Protein AF-K1ZS70-F1 (afdb_monomer_lite)

Foldseek 3Di:
DPDPQDAAQDLLRLQVVADDPVLLQLLLVLQDVDGDDDSNVSSVSLVVSCVVCVLVLLVPFDPLLLLQLLCCLAPVVFFGDQVVSCVQPVDDSFDDDPPNDDPSNSSNHSSCSAARSRGGHNVSSVVCNVRRDHHDDGPDDDDPDDDPPPDDDDPVVVQQLQLLLVVLVCLQVQVFFADPVQLWGDPVQLVVSQVRRDVGAPDPPPQLHGQCSRCVSLLCVQLVQWDDDPRTTHGDPNSVCCNPPNVPVSVVSSVVRVLPGQSDDSCVSNPVDPPCPPPPPPHDDGSNVPDDD

Secondary structure (DSSP, 8-state):
--------SSHHHHHHHH--HHHHHHHHHHH-SS--SSHHHHHHHHHHHHHH-HHHHHTTS-HHHHHHHHHHHHTSTTB--HHHHHHHHSS-SSPPPSSS--HHHHTTSGGGGT-BTTB--HHHHHHHTTTSPPPPPPSS---SSPSPTT-----HHHHHHHHHHHHHHHHHTT--BB-TTT-PBPHHHHHHHHHH-TT--S---TTT--SHHHHHHHHHHHTTSEEEETTEEEE-HHHHHHHHH-HHHHHHHHHHHHTT-SS--GGGG-TTS--TT-SSS-----HHHHS--

pLDDT: mean 85.69, std 13.11, range [29.89, 98.25]

Sequence (293 aa):
MANNMRTYSSLAEALDDLYRTDELKHLTALVCSAVPGKKTERIETIVAAFAKNPQAIFAQLSPTAQHAVAETVHTWDGAFDNRMFHAKYSASPWAKAKDGKSRLESYRDLLSLFIFAGRIPDDLLMSLRNIVPVPTADTINYAEAGPDDECTVRETSRAALANAAMVLALATDKKIRVSAKTGRGTAATVKMIGEMLCEGDWYDAAEIGPMQSFAWPLLLQGGGLVKTDGSSLELNQAGLKALKKDLAGGIKAIWNKWEKNTLIDEFSRVTAIKGQQSSGGRTMTSPAKRRPM

Structure (mmCIF, N/CA/C/O backbone):
data_AF-K1ZS70-F1
#
_entry.id   AF-K1ZS70-F1
#
loop_
_atom_site.group_PDB
_atom_site.id
_atom_site.type_symbol
_atom_site.label_atom_id
_atom_site.label_alt_id
_atom_site.label_comp_id
_atom_site.label_asym_id
_atom_site.label_entity_id
_atom_site.label_seq_id
_atom_site.pdbx_PDB_ins_code
_atom_site.Cartn_x
_atom_site.Cartn_y
_atom_site.Cartn_z
_atom_site.occupancy
_atom_site.B_iso_or_equiv
_atom_site.auth_seq_id
_atom_site.auth_comp_id
_atom_site.auth_asym_id
_atom_site.auth_atom_id
_atom_site.pdbx_PDB_model_num
ATOM 1 N N . MET A 1 1 ? -7.355 -3.272 -12.097 1.00 29.98 1 MET A N 1
ATOM 2 C CA . MET A 1 1 ? -7.493 -2.717 -13.460 1.00 29.98 1 MET A CA 1
ATOM 3 C C . MET A 1 1 ? -6.269 -3.146 -14.240 1.00 29.98 1 MET A C 1
ATOM 5 O O . MET A 1 1 ? -5.180 -2.703 -13.896 1.00 29.98 1 MET A O 1
ATOM 9 N N . ALA A 1 2 ? -6.426 -4.072 -15.187 1.00 29.89 2 ALA A N 1
ATOM 10 C CA . ALA A 1 2 ? -5.356 -4.434 -16.107 1.00 29.89 2 ALA A CA 1
ATOM 11 C C . ALA A 1 2 ? -5.037 -3.186 -16.936 1.00 29.89 2 ALA A C 1
ATOM 13 O O . ALA A 1 2 ? -5.890 -2.690 -17.670 1.00 29.89 2 ALA A O 1
ATOM 14 N N . ASN A 1 3 ? -3.860 -2.605 -16.715 1.00 38.66 3 ASN A N 1
ATOM 15 C CA . ASN A 1 3 ? -3.376 -1.533 -17.565 1.00 38.66 3 ASN A CA 1
ATOM 16 C C . ASN A 1 3 ? -3.226 -2.157 -18.956 1.00 38.66 3 ASN A C 1
ATOM 18 O O . ASN A 1 3 ? -2.597 -3.206 -19.072 1.00 38.66 3 ASN A O 1
ATOM 22 N N . ASN A 1 4 ? -3.868 -1.585 -19.971 1.00 44.88 4 ASN A N 1
ATOM 23 C CA . ASN A 1 4 ? -3.829 -2.095 -21.338 1.00 44.88 4 ASN A CA 1
ATOM 24 C C . ASN A 1 4 ? -2.416 -1.825 -21.891 1.00 44.88 4 ASN A C 1
ATOM 26 O O . ASN A 1 4 ? -2.176 -0.814 -22.550 1.00 44.88 4 ASN A O 1
ATOM 30 N N . MET A 1 5 ? -1.442 -2.634 -21.466 1.00 61.94 5 MET A N 1
ATOM 31 C CA . MET A 1 5 ? -0.036 -2.483 -21.824 1.00 61.94 5 MET A CA 1
ATOM 32 C C . MET A 1 5 ? 0.095 -2.844 -23.295 1.00 61.94 5 MET A C 1
ATOM 34 O O . MET A 1 5 ? -0.203 -3.971 -23.687 1.00 61.94 5 MET A O 1
ATOM 38 N N . ARG A 1 6 ? 0.508 -1.871 -24.111 1.00 72.19 6 ARG A N 1
ATOM 39 C CA . ARG A 1 6 ? 0.800 -2.113 -25.524 1.00 72.19 6 ARG A CA 1
ATOM 40 C C . ARG A 1 6 ? 1.885 -3.179 -25.630 1.00 72.19 6 ARG A C 1
ATOM 42 O O . ARG A 1 6 ? 2.885 -3.130 -24.916 1.00 72.19 6 ARG A O 1
ATOM 49 N N . THR A 1 7 ? 1.653 -4.139 -26.508 1.00 82.56 7 THR A N 1
ATOM 50 C CA . THR A 1 7 ? 2.588 -5.207 -26.843 1.00 82.56 7 THR A CA 1
ATOM 51 C C . THR A 1 7 ? 3.195 -4.898 -28.198 1.00 82.56 7 THR A C 1
ATOM 53 O O . THR A 1 7 ? 2.455 -4.555 -29.118 1.00 82.56 7 THR A O 1
ATOM 56 N N . TYR A 1 8 ? 4.511 -5.028 -28.319 1.00 88.94 8 TYR A N 1
ATOM 57 C CA . TYR A 1 8 ? 5.225 -4.817 -29.575 1.00 88.94 8 TYR A CA 1
ATOM 58 C C . TYR A 1 8 ? 5.879 -6.126 -29.981 1.00 88.94 8 TYR A C 1
ATOM 60 O O . TYR A 1 8 ? 6.551 -6.756 -29.163 1.00 88.94 8 TYR A O 1
ATOM 68 N N . SER A 1 9 ? 5.692 -6.520 -31.238 1.00 89.44 9 SER A N 1
ATOM 69 C CA . SER A 1 9 ? 6.278 -7.764 -31.749 1.00 89.44 9 SER A CA 1
ATOM 70 C C . SER A 1 9 ? 7.762 -7.582 -32.068 1.00 89.44 9 SER A C 1
ATOM 72 O O . SER A 1 9 ? 8.512 -8.556 -32.100 1.00 89.44 9 SER A O 1
ATOM 74 N N . SER A 1 10 ? 8.192 -6.335 -32.307 1.00 93.12 10 SER A N 1
ATOM 75 C CA . SER A 1 10 ? 9.590 -6.010 -32.588 1.00 93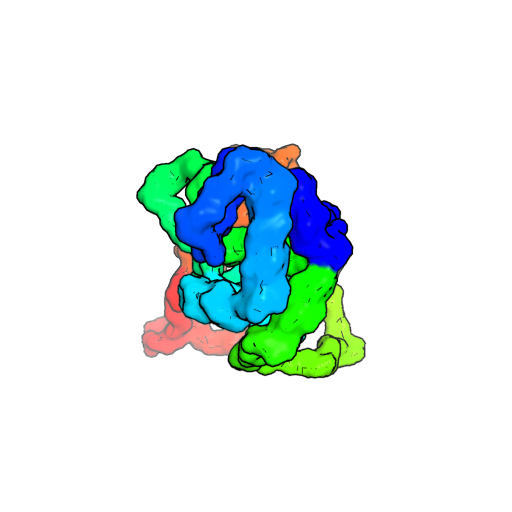.12 10 SER A CA 1
ATOM 76 C C . SER A 1 10 ? 10.101 -4.749 -31.892 1.00 93.12 10 SER A C 1
ATOM 78 O O . SER A 1 10 ? 9.350 -3.802 -31.636 1.00 93.12 10 SER A O 1
ATOM 80 N N . LEU A 1 11 ? 11.414 -4.699 -31.659 1.00 92.94 11 LEU A N 1
ATOM 81 C CA . LEU A 1 11 ? 12.124 -3.515 -31.172 1.00 92.94 11 LEU A CA 1
ATOM 82 C C . LEU A 1 11 ? 11.948 -2.315 -32.117 1.00 92.94 11 LEU A C 1
ATOM 84 O O . LEU A 1 11 ? 11.765 -1.188 -31.662 1.00 92.94 11 LEU A O 1
ATOM 88 N N . ALA A 1 12 ? 11.978 -2.549 -33.432 1.00 94.31 12 ALA A N 1
ATOM 89 C CA . ALA A 1 12 ? 11.804 -1.495 -34.431 1.00 94.31 12 ALA A CA 1
ATOM 90 C C . ALA A 1 12 ? 10.415 -0.841 -34.342 1.00 94.31 12 ALA A C 1
ATOM 92 O O . ALA A 1 12 ? 10.311 0.385 -34.348 1.00 94.31 12 ALA A O 1
ATOM 93 N N . GLU A 1 13 ? 9.366 -1.658 -34.207 1.00 93.19 13 GLU A N 1
ATOM 94 C CA . GLU A 1 13 ? 7.982 -1.204 -34.028 1.00 93.19 13 GLU A CA 1
ATOM 95 C C . GLU A 1 13 ? 7.830 -0.378 -32.743 1.00 93.19 13 GLU A C 1
ATOM 97 O O . GLU A 1 13 ? 7.285 0.725 -32.775 1.00 93.19 13 GLU A O 1
ATOM 102 N N . ALA A 1 14 ? 8.383 -0.868 -31.628 1.00 92.00 14 ALA A N 1
ATOM 103 C CA . ALA A 1 14 ? 8.338 -0.165 -30.348 1.00 92.00 14 ALA A CA 1
ATOM 104 C C . ALA A 1 14 ? 9.047 1.199 -30.406 1.00 92.00 14 ALA A C 1
ATOM 106 O O . ALA A 1 14 ? 8.546 2.189 -29.867 1.00 92.00 14 ALA A O 1
ATOM 107 N N . LEU A 1 15 ? 10.206 1.265 -31.072 1.00 92.25 15 LEU A N 1
ATOM 108 C CA . LEU A 1 15 ? 10.964 2.504 -31.251 1.00 92.25 15 LEU A CA 1
ATOM 109 C C . LEU A 1 15 ? 10.223 3.522 -32.128 1.00 92.25 15 LEU A C 1
ATOM 111 O O . LEU A 1 15 ? 10.306 4.723 -31.859 1.00 92.25 15 LEU A O 1
ATOM 115 N N . ASP A 1 16 ? 9.517 3.064 -33.165 1.00 92.56 16 ASP A N 1
ATOM 116 C CA . ASP A 1 16 ? 8.781 3.948 -34.067 1.00 92.56 16 ASP A CA 1
ATOM 117 C C . ASP A 1 16 ? 7.500 4.511 -33.431 1.00 92.56 16 ASP A C 1
ATOM 119 O O . ASP A 1 16 ? 7.259 5.717 -33.551 1.00 92.56 16 ASP A O 1
ATOM 123 N N . ASP A 1 17 ? 6.725 3.682 -32.718 1.00 89.56 17 ASP A N 1
ATOM 124 C CA . ASP A 1 17 ? 5.456 4.086 -32.083 1.00 89.56 17 ASP A CA 1
ATOM 125 C C . ASP A 1 17 ? 5.668 4.990 -30.856 1.00 89.56 17 ASP A C 1
ATOM 127 O O . ASP A 1 17 ? 4.963 5.987 -30.681 1.00 89.56 17 ASP A O 1
ATOM 131 N N . LEU A 1 18 ? 6.646 4.674 -29.995 1.00 86.44 18 LEU A N 1
ATOM 132 C CA . LEU A 1 18 ? 6.771 5.335 -28.689 1.00 86.44 18 LEU A CA 1
ATOM 133 C C . LEU A 1 18 ? 7.623 6.601 -28.688 1.00 86.44 18 LEU A C 1
ATOM 135 O O . LEU A 1 18 ? 7.357 7.491 -27.877 1.00 86.44 18 LEU A O 1
ATOM 139 N N . TYR A 1 19 ? 8.641 6.691 -29.546 1.00 87.56 19 TYR A N 1
ATOM 140 C CA . TYR A 1 19 ? 9.638 7.753 -29.444 1.00 87.56 19 TYR A CA 1
ATOM 141 C C . TYR A 1 19 ? 9.570 8.765 -30.579 1.00 87.56 19 TYR A C 1
ATOM 143 O O . TYR A 1 19 ? 9.470 8.456 -31.772 1.00 87.56 19 TYR A O 1
ATOM 151 N N . ARG A 1 20 ? 9.719 10.030 -30.192 1.00 87.75 20 ARG A N 1
ATOM 152 C CA . ARG A 1 20 ? 9.891 11.147 -31.116 1.00 87.75 20 ARG A CA 1
ATOM 153 C C . ARG A 1 20 ? 11.326 11.214 -31.630 1.00 87.75 20 ARG A C 1
ATOM 155 O O . ARG A 1 20 ? 12.266 10.662 -31.061 1.00 87.75 20 ARG A O 1
ATOM 162 N N . THR A 1 21 ? 11.510 11.935 -32.732 1.00 85.56 21 THR A N 1
ATOM 163 C CA . THR A 1 21 ? 12.805 12.082 -33.412 1.00 85.56 21 THR A CA 1
ATOM 164 C C . THR A 1 21 ? 13.909 12.612 -32.491 1.00 85.56 21 THR A C 1
ATOM 166 O O . THR A 1 21 ? 15.053 12.163 -32.578 1.00 85.56 21 THR A O 1
ATOM 169 N N . ASP A 1 22 ? 13.596 13.570 -31.622 1.00 84.56 22 ASP A N 1
ATOM 170 C CA . ASP A 1 22 ? 14.521 14.154 -30.651 1.00 84.56 22 ASP A CA 1
ATOM 171 C C . ASP A 1 22 ? 14.872 13.185 -29.516 1.00 84.56 22 ASP A C 1
ATOM 173 O O . ASP A 1 22 ? 16.036 13.111 -29.126 1.00 84.56 22 ASP A O 1
ATOM 177 N N . GLU A 1 23 ? 13.919 12.388 -29.039 1.00 85.88 23 GLU A N 1
ATOM 178 C CA . GLU A 1 23 ? 14.148 11.338 -28.037 1.00 85.88 23 GLU A CA 1
ATOM 179 C C . GLU A 1 23 ? 15.046 10.229 -28.607 1.00 85.88 23 GLU A C 1
ATOM 181 O O . GLU A 1 23 ? 16.085 9.910 -28.025 1.00 85.88 23 GLU A O 1
ATOM 186 N N . LEU A 1 24 ? 14.744 9.749 -29.821 1.00 87.88 24 LEU A N 1
ATOM 187 C CA . LEU A 1 24 ? 15.571 8.768 -30.535 1.00 87.88 24 LEU A CA 1
ATOM 188 C C . LEU A 1 24 ? 16.998 9.261 -30.769 1.00 87.88 24 LEU A C 1
ATOM 190 O O . LEU A 1 24 ? 17.930 8.462 -30.734 1.00 87.88 24 LEU A O 1
ATOM 194 N N . LYS A 1 25 ? 17.205 10.568 -30.985 1.00 89.12 25 LYS A N 1
ATOM 195 C CA . LYS A 1 25 ? 18.555 11.139 -31.123 1.00 89.12 25 LYS A CA 1
ATOM 196 C C . LYS A 1 25 ? 19.396 10.885 -29.870 1.00 89.12 25 LYS A C 1
ATOM 198 O O . LYS A 1 25 ? 20.561 10.522 -29.992 1.00 89.12 25 LYS A O 1
ATOM 203 N N . HIS A 1 26 ? 18.811 11.076 -28.687 1.00 87.50 26 HIS A N 1
ATOM 204 C CA . HIS A 1 26 ? 19.506 10.861 -27.419 1.00 87.50 26 HIS A CA 1
ATOM 205 C C . HIS A 1 26 ? 19.753 9.375 -27.175 1.00 87.50 26 HIS A C 1
ATOM 207 O O . HIS A 1 26 ? 20.873 9.002 -26.850 1.00 87.50 26 HIS A O 1
ATOM 213 N N . LEU A 1 27 ? 18.745 8.531 -27.401 1.00 87.88 27 LEU A N 1
ATOM 214 C CA . LEU A 1 27 ? 18.865 7.084 -27.227 1.00 87.88 27 LEU A CA 1
ATOM 215 C C . LEU A 1 27 ? 19.899 6.461 -28.174 1.00 87.88 27 LEU A C 1
ATOM 217 O O . LEU A 1 27 ? 20.700 5.632 -27.755 1.00 87.88 27 LEU A O 1
ATOM 221 N N . THR A 1 28 ? 19.953 6.919 -29.427 1.00 90.31 28 THR A N 1
ATOM 222 C CA . THR A 1 28 ? 20.970 6.464 -30.391 1.00 90.31 28 THR A CA 1
ATOM 223 C C . THR A 1 28 ? 22.379 6.823 -29.921 1.00 90.31 28 THR A C 1
ATOM 225 O O . THR A 1 28 ? 23.295 6.022 -30.080 1.00 90.31 28 THR A O 1
ATOM 228 N N . ALA A 1 29 ? 22.557 7.994 -29.298 1.00 90.06 29 ALA A N 1
ATOM 229 C CA . ALA A 1 29 ? 23.850 8.433 -28.772 1.00 90.06 29 ALA A CA 1
ATOM 230 C C . ALA A 1 29 ? 24.369 7.560 -27.613 1.00 90.06 29 ALA A C 1
ATOM 232 O O . ALA A 1 29 ? 25.563 7.585 -27.326 1.00 90.06 29 ALA A O 1
ATOM 233 N N . LEU A 1 30 ? 23.492 6.796 -26.947 1.00 87.94 30 LEU A N 1
ATOM 234 C CA . LEU A 1 30 ? 23.879 5.868 -25.877 1.00 87.94 30 LEU A CA 1
ATOM 235 C C . LEU A 1 30 ? 24.479 4.565 -26.415 1.00 87.94 30 LEU A C 1
ATOM 237 O O . LEU A 1 30 ? 25.219 3.898 -25.703 1.00 87.94 30 LEU A O 1
ATOM 241 N N . VAL A 1 31 ? 24.160 4.196 -27.658 1.00 87.31 31 VAL A N 1
ATOM 242 C CA . VAL A 1 31 ? 24.607 2.935 -28.276 1.00 87.31 31 VAL A CA 1
ATOM 243 C C . VAL A 1 31 ? 25.577 3.146 -29.441 1.00 87.31 31 VAL A C 1
ATOM 245 O O . VAL A 1 31 ? 26.265 2.210 -29.841 1.00 87.31 31 VAL A O 1
ATOM 248 N N . CYS A 1 32 ? 25.660 4.364 -29.984 1.00 84.25 32 CYS A N 1
ATOM 249 C CA . CYS A 1 32 ? 26.514 4.706 -31.116 1.00 84.25 32 CYS A CA 1
ATOM 250 C C . CYS A 1 32 ? 27.082 6.130 -30.995 1.00 84.25 32 CYS A C 1
ATOM 252 O O . CYS A 1 32 ? 26.375 7.068 -30.633 1.00 84.25 32 CYS A O 1
ATOM 254 N N . SER A 1 33 ? 28.353 6.311 -31.368 1.00 79.19 33 S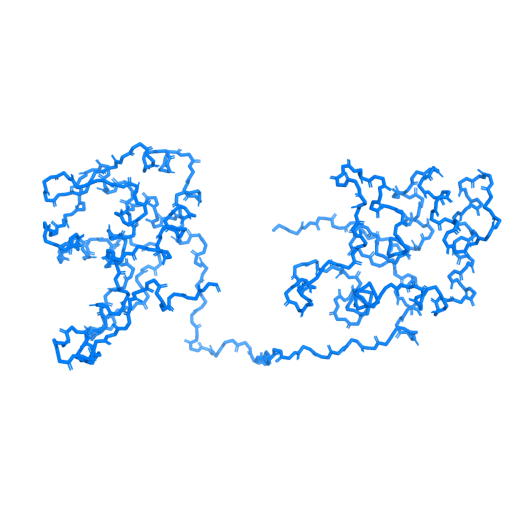ER A N 1
ATOM 255 C CA . SER A 1 33 ? 29.033 7.615 -31.361 1.00 79.19 33 SER A CA 1
ATOM 256 C C . SER A 1 33 ? 28.643 8.521 -32.537 1.00 79.19 33 SER A C 1
ATOM 258 O O . SER A 1 33 ? 28.691 9.744 -32.410 1.00 79.19 33 SER A O 1
ATOM 260 N N . ALA A 1 34 ? 28.235 7.945 -33.672 1.00 85.75 34 ALA A N 1
ATOM 261 C CA . ALA A 1 34 ? 27.796 8.674 -34.860 1.00 85.75 34 ALA A CA 1
ATOM 262 C C . ALA A 1 34 ? 26.271 8.577 -35.001 1.00 85.75 34 ALA A C 1
ATOM 264 O O . ALA A 1 34 ? 25.742 7.567 -35.460 1.00 85.75 34 ALA A O 1
ATOM 265 N N . VAL A 1 35 ? 25.556 9.629 -34.591 1.00 86.56 35 VAL A N 1
ATOM 266 C CA . VAL A 1 35 ? 24.085 9.647 -34.587 1.00 86.56 35 VAL A CA 1
ATOM 267 C C . VAL A 1 35 ? 23.541 10.096 -35.951 1.00 86.56 35 VAL A C 1
ATOM 269 O O . VAL A 1 35 ? 23.778 11.246 -36.334 1.00 86.56 35 VAL A O 1
ATOM 272 N N . PRO A 1 36 ? 22.760 9.260 -36.663 1.00 88.44 36 PRO A N 1
ATOM 273 C CA . PRO A 1 36 ? 22.189 9.624 -37.958 1.00 88.44 36 PRO A CA 1
ATOM 274 C C . PRO A 1 36 ? 21.189 10.785 -37.898 1.00 88.44 36 PRO A C 1
ATOM 276 O O . PRO A 1 36 ? 20.646 11.147 -36.843 1.00 88.44 36 PRO A O 1
ATOM 279 N N . GLY A 1 37 ? 20.916 11.377 -39.062 1.00 84.56 37 GLY A N 1
ATOM 280 C CA . GLY A 1 37 ? 20.029 12.533 -39.200 1.00 84.56 37 GLY A CA 1
ATOM 281 C C . GLY A 1 37 ? 18.543 12.169 -39.169 1.00 84.56 37 GLY A C 1
ATOM 282 O O . GLY A 1 37 ? 17.759 12.877 -38.527 1.00 84.56 37 GLY A O 1
ATOM 283 N N . LYS A 1 38 ? 18.157 11.065 -39.823 1.00 90.94 38 LYS A N 1
ATOM 284 C CA . LYS A 1 38 ? 16.750 10.666 -39.990 1.00 90.94 38 LYS A CA 1
ATOM 285 C C . LYS A 1 38 ? 16.268 9.728 -38.881 1.00 90.94 38 LYS A C 1
ATOM 287 O O . LYS A 1 38 ? 17.051 8.986 -38.298 1.00 90.94 38 LYS A O 1
ATOM 292 N N . LYS A 1 39 ? 14.953 9.741 -38.618 1.00 89.69 39 LYS A N 1
ATOM 293 C CA . LYS A 1 39 ? 14.302 8.873 -37.616 1.00 89.69 39 LYS A CA 1
ATOM 294 C C . LYS A 1 39 ? 14.528 7.389 -37.930 1.00 89.69 39 LYS A C 1
ATOM 296 O O . LYS A 1 39 ? 15.007 6.663 -37.071 1.00 89.69 39 LYS A O 1
ATOM 301 N N . THR A 1 40 ? 14.263 6.975 -39.168 1.00 92.06 40 THR A N 1
ATOM 302 C CA . THR A 1 40 ? 14.409 5.582 -39.617 1.00 92.06 40 THR A CA 1
ATOM 303 C C . THR A 1 40 ? 15.846 5.081 -39.470 1.00 92.06 40 THR A C 1
ATOM 305 O O . THR A 1 40 ? 16.066 4.046 -38.857 1.00 92.06 40 THR A O 1
ATOM 308 N N . GLU A 1 41 ? 16.832 5.878 -39.898 1.00 91.94 41 GLU A N 1
ATOM 309 C CA . GLU A 1 41 ? 18.261 5.541 -39.769 1.00 91.94 41 GLU A CA 1
ATOM 310 C C . GLU A 1 41 ? 18.685 5.377 -38.293 1.00 91.94 41 GLU A C 1
ATOM 312 O O . GLU A 1 41 ? 19.518 4.532 -37.968 1.00 91.94 41 GLU A O 1
ATOM 317 N N . ARG A 1 42 ? 18.103 6.158 -37.368 1.00 93.62 42 ARG A N 1
ATOM 318 C CA . ARG A 1 42 ? 18.341 6.005 -35.920 1.00 93.62 42 ARG A CA 1
ATOM 319 C C . ARG A 1 42 ? 17.773 4.699 -35.378 1.00 93.62 42 ARG A C 1
ATOM 321 O O . ARG A 1 42 ? 18.466 4.012 -34.634 1.00 93.62 42 ARG A O 1
ATOM 328 N N . ILE A 1 43 ? 16.543 4.354 -35.761 1.00 93.69 43 ILE A N 1
ATOM 329 C CA . ILE A 1 43 ? 15.902 3.091 -35.368 1.00 93.69 43 ILE A CA 1
ATOM 330 C C . ILE A 1 43 ? 16.737 1.912 -35.872 1.00 93.69 43 ILE A C 1
ATOM 332 O O . ILE A 1 43 ? 17.123 1.060 -35.077 1.00 93.69 43 ILE A O 1
ATOM 336 N N . GLU A 1 44 ? 17.098 1.911 -37.156 1.00 94.00 44 GLU A N 1
ATOM 337 C CA . GLU A 1 44 ? 17.955 0.886 -37.763 1.00 94.00 44 GLU A CA 1
ATOM 338 C C . GLU A 1 44 ? 19.306 0.772 -37.049 1.00 94.00 44 GLU A C 1
ATOM 340 O O . GLU A 1 44 ? 19.774 -0.333 -36.790 1.00 94.00 44 GLU A O 1
ATOM 345 N N . THR A 1 45 ? 19.911 1.900 -36.661 1.00 94.19 45 THR A N 1
ATOM 346 C CA . THR A 1 45 ? 21.177 1.910 -35.910 1.00 94.19 45 THR A CA 1
ATOM 347 C C . THR A 1 45 ? 21.034 1.254 -34.539 1.00 94.19 45 THR A C 1
ATOM 349 O O . THR A 1 45 ? 21.894 0.465 -34.149 1.00 94.19 45 THR A O 1
ATOM 352 N N . ILE A 1 46 ? 19.959 1.554 -33.802 1.00 93.88 46 ILE A N 1
ATOM 353 C CA . ILE A 1 46 ? 19.697 0.945 -32.491 1.00 93.88 46 ILE A CA 1
ATOM 354 C C . ILE A 1 46 ? 19.450 -0.559 -32.654 1.00 93.88 46 ILE A C 1
ATOM 356 O O . ILE A 1 46 ? 20.080 -1.358 -31.963 1.00 93.88 46 ILE A O 1
ATOM 360 N N . VAL A 1 47 ? 18.597 -0.954 -33.601 1.00 94.94 47 VAL A N 1
ATOM 361 C CA . VAL A 1 47 ? 18.302 -2.367 -33.889 1.00 94.94 47 VAL A CA 1
ATOM 362 C C . VAL A 1 47 ? 19.576 -3.120 -34.276 1.00 94.94 47 VAL A C 1
ATOM 364 O O . VAL A 1 47 ? 19.840 -4.193 -33.738 1.00 94.94 47 VAL A O 1
ATOM 367 N N . ALA A 1 48 ? 20.420 -2.543 -35.135 1.00 93.25 48 ALA A N 1
ATOM 368 C CA . ALA A 1 48 ? 21.698 -3.134 -35.522 1.00 93.25 48 ALA A CA 1
ATOM 369 C C . ALA A 1 48 ? 22.684 -3.236 -34.346 1.00 93.25 48 ALA A C 1
ATOM 371 O O . ALA A 1 48 ? 23.419 -4.220 -34.246 1.00 93.25 48 ALA A O 1
ATOM 372 N N . ALA A 1 49 ? 22.703 -2.255 -33.438 1.00 93.25 49 ALA A N 1
ATOM 373 C CA . ALA A 1 49 ? 23.538 -2.299 -32.239 1.00 93.25 49 ALA A CA 1
ATOM 374 C C . ALA A 1 49 ? 23.130 -3.458 -31.315 1.00 93.25 49 ALA A C 1
ATOM 376 O O . ALA A 1 49 ? 23.994 -4.221 -30.873 1.00 93.25 49 ALA A O 1
ATOM 377 N N . PHE A 1 50 ? 21.823 -3.634 -31.092 1.00 92.69 50 PHE A N 1
ATOM 378 C CA . PHE A 1 50 ? 21.291 -4.770 -30.342 1.00 92.69 50 PHE A CA 1
ATOM 379 C C . PHE A 1 50 ? 21.562 -6.093 -31.054 1.00 92.69 50 PHE A C 1
ATOM 381 O O . PHE A 1 50 ? 22.064 -7.005 -30.416 1.00 92.69 50 PHE A O 1
ATOM 388 N N . ALA A 1 51 ? 21.354 -6.197 -32.367 1.00 90.75 51 ALA A N 1
ATOM 389 C CA . ALA A 1 51 ? 21.658 -7.421 -33.111 1.00 90.75 51 ALA A CA 1
ATOM 390 C C . ALA A 1 51 ? 23.151 -7.805 -33.054 1.00 90.75 51 ALA A C 1
ATOM 392 O O . ALA A 1 51 ? 23.493 -8.985 -33.056 1.00 90.75 51 ALA A O 1
ATOM 393 N N . LYS A 1 52 ? 24.053 -6.815 -32.996 1.00 91.75 52 LYS A N 1
ATOM 394 C CA . LYS A 1 52 ? 25.503 -7.041 -32.975 1.00 91.75 52 LYS A CA 1
ATOM 395 C C . LYS A 1 52 ? 26.015 -7.524 -31.620 1.00 91.75 52 LYS A C 1
ATOM 397 O O . LYS A 1 52 ? 26.844 -8.430 -31.584 1.00 91.75 52 LYS A O 1
ATOM 402 N N . ASN A 1 53 ? 25.628 -6.868 -30.524 1.00 89.88 53 ASN A N 1
ATOM 403 C CA . ASN A 1 53 ? 26.107 -7.231 -29.189 1.00 89.88 53 ASN A CA 1
ATOM 404 C C . ASN A 1 53 ? 25.155 -6.736 -28.079 1.00 89.88 53 ASN A C 1
ATOM 406 O O . ASN A 1 53 ? 25.447 -5.731 -27.420 1.00 89.88 53 ASN A O 1
ATOM 410 N N . PRO A 1 54 ? 24.041 -7.450 -27.823 1.00 90.69 54 PRO A N 1
ATOM 411 C CA . PRO A 1 54 ? 23.095 -7.069 -26.774 1.00 90.69 54 PRO A CA 1
ATOM 412 C C . PRO A 1 54 ? 23.740 -7.106 -25.383 1.00 90.69 54 PRO A C 1
ATOM 414 O O . PRO A 1 54 ? 23.416 -6.291 -24.520 1.00 90.69 54 PRO A O 1
ATOM 417 N N . GLN A 1 55 ? 24.697 -8.018 -25.172 1.00 91.69 55 GLN A N 1
ATOM 418 C CA . GLN A 1 55 ? 25.398 -8.192 -23.899 1.00 91.69 55 GLN A CA 1
ATOM 419 C C . GLN A 1 55 ? 26.211 -6.953 -23.514 1.00 91.69 55 GLN A C 1
ATOM 421 O O . GLN A 1 55 ? 26.187 -6.532 -22.360 1.00 91.69 55 GLN A O 1
ATOM 426 N N . ALA A 1 56 ? 26.908 -6.342 -24.475 1.00 92.00 56 ALA A N 1
ATOM 427 C CA . ALA A 1 56 ? 27.692 -5.134 -24.229 1.00 92.00 56 ALA A CA 1
ATOM 428 C C . ALA A 1 56 ? 26.813 -3.923 -23.890 1.00 92.00 56 ALA A C 1
ATOM 430 O O . ALA A 1 56 ? 27.232 -3.060 -23.121 1.00 92.00 56 ALA A O 1
ATOM 431 N N . ILE A 1 57 ? 25.601 -3.849 -24.446 1.00 93.69 57 ILE A N 1
ATOM 432 C CA . ILE A 1 57 ? 24.636 -2.794 -24.112 1.00 93.69 57 ILE A CA 1
ATOM 433 C C . ILE A 1 57 ? 24.056 -3.054 -22.716 1.00 93.69 57 ILE A C 1
ATOM 435 O O . ILE A 1 57 ? 24.017 -2.149 -21.887 1.00 93.69 57 ILE A O 1
ATOM 439 N N . PHE A 1 58 ? 23.687 -4.301 -22.410 1.00 94.56 58 PHE A N 1
ATOM 440 C CA . PHE A 1 58 ? 23.203 -4.694 -21.085 1.00 94.56 58 PHE A CA 1
ATOM 441 C C . PHE A 1 58 ? 24.230 -4.404 -19.978 1.00 94.56 58 PHE A C 1
ATOM 443 O O . PHE A 1 58 ? 23.880 -3.851 -18.939 1.00 94.56 58 PHE A O 1
ATOM 450 N N . ALA A 1 59 ? 25.512 -4.692 -20.217 1.00 93.25 59 ALA A N 1
ATOM 451 C CA . ALA A 1 59 ? 26.586 -4.459 -19.250 1.00 93.25 59 ALA A CA 1
ATOM 452 C C . ALA A 1 59 ? 26.803 -2.973 -18.896 1.00 93.25 59 ALA A C 1
ATOM 454 O O . ALA A 1 59 ? 27.393 -2.678 -17.859 1.00 93.25 59 ALA A O 1
ATOM 455 N N . GLN A 1 60 ? 26.326 -2.037 -19.726 1.00 92.50 60 GLN A N 1
ATOM 456 C CA . GLN A 1 60 ? 26.397 -0.595 -19.457 1.00 92.50 60 GLN A CA 1
ATOM 457 C C . GLN A 1 60 ? 25.283 -0.098 -18.525 1.00 92.50 60 GLN A C 1
ATOM 459 O O . GLN A 1 60 ? 25.369 1.018 -18.009 1.00 92.50 60 GLN A O 1
ATOM 464 N N . LEU A 1 61 ? 24.234 -0.897 -18.299 1.00 92.69 61 LEU A N 1
ATOM 465 C CA . LEU A 1 61 ? 23.176 -0.561 -17.352 1.00 92.69 61 LEU A CA 1
ATOM 466 C C . LEU A 1 61 ? 23.728 -0.512 -15.923 1.00 92.69 61 LEU A C 1
ATOM 468 O O . LEU A 1 61 ? 24.620 -1.279 -15.555 1.00 92.69 61 LEU A O 1
ATOM 472 N N . SER A 1 62 ? 23.147 0.354 -15.088 1.00 91.94 62 SER A N 1
ATOM 473 C CA . SER A 1 62 ? 23.415 0.327 -13.645 1.00 91.94 62 SER A CA 1
ATOM 474 C C . SER A 1 62 ? 23.019 -1.033 -13.042 1.00 91.94 62 SER A C 1
ATOM 476 O O . SER A 1 62 ? 22.110 -1.675 -13.574 1.00 91.94 62 SER A O 1
ATOM 478 N N . PRO A 1 63 ? 23.609 -1.467 -11.912 1.00 92.88 63 PRO A N 1
ATOM 479 C CA . PRO A 1 63 ? 23.248 -2.743 -11.288 1.00 92.88 63 PRO A CA 1
ATOM 480 C C . PRO A 1 63 ? 21.737 -2.895 -11.036 1.00 92.88 63 PRO A C 1
ATOM 482 O O . PRO A 1 63 ? 21.151 -3.932 -11.334 1.00 92.88 63 PRO A O 1
ATOM 485 N N . THR A 1 64 ? 21.066 -1.832 -10.581 1.00 92.69 64 THR A N 1
ATOM 486 C CA . THR A 1 64 ? 19.611 -1.834 -10.359 1.00 92.69 64 THR A CA 1
ATOM 487 C C . THR A 1 64 ? 18.822 -1.978 -11.664 1.00 92.69 64 THR A C 1
ATOM 489 O O . THR A 1 64 ? 17.825 -2.693 -11.708 1.00 92.69 64 THR A O 1
ATOM 492 N N . ALA A 1 65 ? 19.273 -1.337 -12.745 1.00 93.56 65 ALA A N 1
ATOM 493 C CA . ALA A 1 65 ? 18.650 -1.470 -14.061 1.00 93.56 65 ALA A CA 1
ATOM 494 C C . ALA A 1 65 ? 18.885 -2.864 -14.677 1.00 93.56 65 ALA A C 1
ATOM 496 O O . ALA A 1 65 ? 17.978 -3.414 -15.298 1.00 93.56 65 ALA A O 1
ATOM 497 N N . GLN A 1 66 ? 20.057 -3.471 -14.454 1.00 95.50 66 GLN A N 1
ATOM 498 C CA . GLN A 1 66 ? 20.334 -4.855 -14.854 1.00 95.50 66 GLN A CA 1
ATOM 499 C C . GLN A 1 66 ? 19.379 -5.836 -14.169 1.00 95.50 66 GLN A C 1
ATOM 501 O O . GLN A 1 66 ? 18.825 -6.706 -14.839 1.00 95.50 66 GLN A O 1
ATOM 506 N N . HIS A 1 67 ? 19.123 -5.660 -12.866 1.00 94.94 67 HIS A N 1
ATOM 507 C CA . HIS A 1 67 ? 18.117 -6.449 -12.153 1.00 94.94 67 HIS A CA 1
ATOM 508 C C . HIS A 1 67 ? 16.725 -6.291 -12.768 1.00 94.94 67 HIS A C 1
ATOM 510 O O . HIS A 1 67 ? 16.051 -7.289 -12.983 1.00 94.94 67 HIS A O 1
ATOM 516 N N . ALA A 1 68 ? 16.304 -5.072 -13.116 1.00 95.12 68 ALA A N 1
ATOM 517 C CA . ALA A 1 68 ? 14.988 -4.863 -13.723 1.00 95.12 68 ALA A CA 1
ATOM 518 C C . ALA A 1 68 ? 14.828 -5.597 -15.058 1.00 95.12 68 ALA A C 1
ATOM 520 O O . ALA A 1 68 ? 13.794 -6.223 -15.291 1.00 95.12 68 ALA A O 1
ATOM 521 N N . VAL A 1 69 ? 15.849 -5.566 -15.918 1.00 95.94 69 VAL A N 1
ATOM 522 C CA . VAL A 1 69 ? 15.834 -6.332 -17.172 1.00 95.94 69 VAL A CA 1
ATOM 523 C C . VAL A 1 69 ? 15.832 -7.836 -16.884 1.00 95.94 69 VAL A C 1
ATOM 525 O O . VAL A 1 69 ? 15.027 -8.547 -17.474 1.00 95.94 69 VAL A O 1
ATOM 528 N N . ALA A 1 70 ? 16.655 -8.322 -15.950 1.00 95.88 70 ALA A N 1
ATOM 529 C CA . ALA A 1 70 ? 16.707 -9.740 -15.584 1.00 95.88 70 ALA A CA 1
ATOM 530 C C . ALA A 1 70 ? 15.368 -10.276 -15.057 1.00 95.88 70 ALA A C 1
ATOM 532 O O . ALA A 1 70 ? 14.904 -11.311 -15.531 1.00 95.88 70 ALA A O 1
ATOM 533 N N . GLU A 1 71 ? 14.712 -9.550 -14.150 1.00 94.88 71 GLU A N 1
ATOM 534 C CA . GLU A 1 71 ? 13.378 -9.906 -13.648 1.00 94.88 71 GLU A CA 1
ATOM 535 C C . GLU A 1 71 ? 12.333 -9.927 -14.758 1.00 94.88 71 GLU A C 1
ATOM 537 O O . GLU A 1 71 ? 11.535 -10.857 -14.867 1.00 94.88 71 GLU A O 1
ATOM 542 N N . THR A 1 72 ? 12.361 -8.918 -15.629 1.00 95.19 72 THR A N 1
ATOM 543 C CA . THR A 1 72 ? 11.405 -8.830 -16.735 1.00 95.19 72 THR A CA 1
ATOM 544 C C . THR A 1 72 ? 11.590 -9.977 -17.726 1.00 95.19 72 THR A C 1
ATOM 546 O O . THR A 1 72 ? 10.608 -10.498 -18.242 1.00 95.19 72 THR A O 1
ATOM 549 N N . VAL A 1 73 ? 12.834 -10.388 -17.987 1.00 95.44 73 VAL A N 1
ATOM 550 C CA . VAL A 1 73 ? 13.153 -11.471 -18.928 1.00 95.44 73 VAL A CA 1
ATOM 551 C C . VAL A 1 73 ? 12.795 -12.847 -18.363 1.00 95.44 73 VAL A C 1
ATOM 553 O O . VAL A 1 73 ? 12.220 -13.660 -19.087 1.00 95.44 73 VAL A O 1
ATOM 556 N N . HIS A 1 74 ? 13.149 -13.114 -17.102 1.00 93.44 74 HIS A N 1
ATOM 557 C CA . HIS A 1 74 ? 13.120 -14.469 -16.532 1.00 93.44 74 HIS A CA 1
ATOM 558 C C . HIS A 1 74 ? 11.932 -14.741 -15.609 1.00 93.44 74 HIS A C 1
ATOM 560 O O . HIS A 1 74 ? 11.461 -15.873 -15.561 1.00 93.44 74 HIS A O 1
ATOM 566 N N . THR A 1 75 ? 11.438 -13.730 -14.893 1.00 89.00 75 THR A N 1
ATOM 567 C CA . THR A 1 75 ? 10.426 -13.906 -13.837 1.00 89.00 75 THR A CA 1
ATOM 568 C C . THR A 1 75 ? 9.041 -13.442 -14.283 1.00 89.00 75 THR A C 1
ATOM 570 O O . THR A 1 75 ? 8.037 -14.057 -13.932 1.00 89.00 75 THR A O 1
ATOM 573 N N . TRP A 1 76 ? 8.959 -12.354 -15.055 1.00 89.31 76 TRP A N 1
ATOM 574 C CA . TRP A 1 76 ? 7.690 -11.662 -15.335 1.00 89.31 76 TRP A CA 1
ATOM 575 C C . TRP A 1 76 ? 7.237 -11.718 -16.799 1.00 89.31 76 TRP A C 1
ATOM 577 O O . TRP A 1 76 ? 6.457 -10.874 -17.239 1.00 89.31 76 TRP A O 1
ATOM 587 N N . ASP A 1 77 ? 7.732 -12.698 -17.558 1.00 86.69 77 ASP A N 1
ATOM 588 C CA . ASP A 1 77 ? 7.334 -12.982 -18.947 1.00 86.69 77 ASP A CA 1
ATOM 589 C C . ASP A 1 77 ? 7.253 -11.724 -19.840 1.00 86.69 77 ASP A C 1
ATOM 591 O O . ASP A 1 77 ? 6.241 -11.388 -20.466 1.00 86.69 77 ASP A O 1
ATOM 595 N N . GLY A 1 78 ? 8.330 -10.940 -19.817 1.00 90.44 78 GLY A N 1
ATOM 596 C CA . GLY A 1 78 ? 8.469 -9.723 -20.605 1.00 90.44 78 GLY A CA 1
ATOM 597 C C . GLY A 1 78 ? 7.697 -8.512 -20.078 1.00 90.44 78 GLY A C 1
ATOM 598 O O . GLY A 1 78 ? 7.832 -7.443 -20.666 1.00 90.44 78 GLY A O 1
ATOM 599 N N . ALA A 1 79 ? 6.907 -8.615 -19.001 1.00 92.19 79 ALA A N 1
ATOM 600 C CA . ALA A 1 79 ? 6.157 -7.503 -18.412 1.00 92.19 79 ALA A CA 1
ATOM 601 C C . ALA A 1 79 ? 6.799 -6.994 -17.110 1.00 92.19 79 ALA A C 1
ATOM 603 O O . ALA A 1 79 ? 6.790 -7.662 -16.086 1.00 92.19 79 ALA A O 1
ATOM 604 N N . PHE A 1 80 ? 7.326 -5.773 -17.117 1.00 92.06 80 PHE A N 1
ATOM 605 C CA . PHE A 1 80 ? 7.944 -5.176 -15.938 1.00 92.06 80 PHE A CA 1
ATOM 606 C C . PHE A 1 80 ? 6.891 -4.722 -14.913 1.00 92.06 80 PHE A C 1
ATOM 608 O O . PHE A 1 80 ? 6.073 -3.843 -15.206 1.00 92.06 80 PHE A O 1
ATOM 615 N N . ASP A 1 81 ? 6.956 -5.245 -13.683 1.00 87.38 81 ASP A N 1
ATOM 616 C CA . ASP A 1 81 ? 6.138 -4.775 -12.559 1.00 87.38 81 ASP A CA 1
ATOM 617 C C . ASP A 1 81 ? 6.962 -3.927 -11.578 1.00 87.38 81 ASP A C 1
ATOM 619 O O . ASP A 1 81 ? 7.715 -4.424 -10.737 1.00 87.38 81 ASP A O 1
ATOM 623 N N . ASN A 1 82 ? 6.751 -2.608 -11.634 1.00 86.06 82 ASN A N 1
ATOM 624 C CA . ASN A 1 82 ? 7.424 -1.649 -10.758 1.00 86.06 82 ASN A CA 1
ATOM 625 C C . ASN A 1 82 ? 7.163 -1.891 -9.259 1.00 86.06 82 ASN A C 1
ATOM 627 O O . ASN A 1 82 ? 8.006 -1.558 -8.428 1.00 86.06 82 ASN A O 1
ATOM 631 N N . ARG A 1 83 ? 5.995 -2.431 -8.888 1.00 82.69 83 ARG A N 1
ATOM 632 C CA . ARG A 1 83 ? 5.648 -2.678 -7.480 1.00 82.69 83 ARG A CA 1
ATOM 633 C C . ARG A 1 83 ? 6.402 -3.883 -6.945 1.00 82.69 83 ARG A C 1
ATOM 635 O O . ARG A 1 83 ? 6.991 -3.777 -5.873 1.00 82.69 83 ARG A O 1
ATOM 642 N N . MET A 1 84 ? 6.422 -4.979 -7.703 1.00 84.88 84 MET A N 1
ATOM 643 C CA . MET A 1 84 ? 7.189 -6.174 -7.342 1.00 84.88 84 MET A CA 1
ATOM 644 C C . MET A 1 84 ? 8.686 -5.862 -7.293 1.00 84.88 84 MET A C 1
ATOM 646 O O . MET A 1 84 ? 9.350 -6.186 -6.310 1.00 84.88 84 MET A O 1
ATOM 650 N N . PHE A 1 85 ? 9.195 -5.119 -8.283 1.00 90.12 85 PHE A N 1
ATOM 651 C CA . PHE A 1 85 ? 10.587 -4.674 -8.289 1.00 90.12 85 PHE A CA 1
ATOM 652 C C . PHE A 1 85 ? 10.938 -3.864 -7.036 1.00 90.12 85 PHE A C 1
ATOM 654 O O . PHE A 1 85 ? 11.918 -4.159 -6.352 1.00 90.12 85 PHE A O 1
ATOM 661 N N . HIS A 1 86 ? 10.124 -2.860 -6.695 1.00 86.62 86 HIS A N 1
ATOM 662 C CA . HIS A 1 86 ? 10.367 -2.039 -5.513 1.00 86.62 86 HIS A CA 1
ATOM 663 C C . HIS A 1 86 ? 10.246 -2.845 -4.212 1.00 86.62 86 HIS A C 1
ATOM 665 O O . HIS A 1 86 ? 10.991 -2.584 -3.273 1.00 86.62 86 HIS A O 1
ATOM 671 N N . ALA A 1 87 ? 9.336 -3.818 -4.132 1.00 84.06 87 ALA A N 1
ATOM 672 C CA . ALA A 1 87 ? 9.213 -4.678 -2.957 1.00 84.06 87 ALA A CA 1
ATOM 673 C C . ALA A 1 87 ? 10.482 -5.515 -2.729 1.00 84.06 87 ALA A C 1
ATOM 675 O O . ALA A 1 87 ? 10.954 -5.608 -1.598 1.00 84.06 87 ALA A O 1
ATOM 676 N N . LYS A 1 88 ? 11.066 -6.062 -3.801 1.00 86.75 88 LYS A N 1
ATOM 677 C CA . LYS A 1 88 ? 12.270 -6.896 -3.729 1.00 86.75 88 LYS A CA 1
ATOM 678 C C . LYS A 1 88 ? 13.554 -6.089 -3.525 1.00 86.75 88 LYS A C 1
ATOM 680 O O . LYS A 1 88 ? 14.373 -6.431 -2.678 1.00 86.75 88 LYS A O 1
ATOM 685 N N . TYR A 1 89 ? 13.735 -5.011 -4.287 1.00 88.19 89 TYR A N 1
ATOM 686 C CA . TYR A 1 89 ? 15.002 -4.273 -4.346 1.00 88.19 89 TYR A CA 1
ATOM 687 C C . TYR A 1 89 ? 15.007 -2.963 -3.555 1.00 88.19 89 TYR A C 1
ATOM 689 O O . TYR A 1 89 ? 16.064 -2.353 -3.404 1.00 88.19 89 TYR A O 1
ATOM 697 N N . SER A 1 90 ? 13.852 -2.497 -3.063 1.00 86.06 90 SER A N 1
ATOM 698 C CA . SER A 1 90 ? 13.707 -1.211 -2.356 1.00 86.06 90 SER A CA 1
ATOM 699 C C . SER A 1 90 ? 14.316 -0.014 -3.110 1.00 86.06 90 SER A C 1
ATOM 701 O O . SER A 1 90 ? 14.797 0.947 -2.508 1.00 86.06 90 SER A O 1
ATOM 703 N N . ALA A 1 91 ? 14.322 -0.073 -4.446 1.00 86.19 91 ALA A N 1
ATOM 704 C CA . ALA A 1 91 ? 14.952 0.910 -5.318 1.00 86.19 91 ALA A CA 1
ATOM 705 C C . ALA A 1 91 ? 14.165 1.094 -6.624 1.00 86.19 91 ALA A C 1
ATOM 707 O O . ALA A 1 91 ? 13.414 0.218 -7.047 1.00 86.19 91 ALA A O 1
ATOM 708 N N . SER A 1 92 ? 14.365 2.242 -7.277 1.00 87.12 92 SER A N 1
ATOM 709 C CA . SER A 1 92 ? 13.909 2.481 -8.653 1.00 87.12 92 SER A CA 1
ATOM 710 C C . SER A 1 92 ? 14.994 2.032 -9.632 1.00 87.12 92 SER A C 1
ATOM 712 O O . SER A 1 92 ? 16.156 2.388 -9.413 1.00 87.12 92 SER A O 1
ATOM 714 N N . PRO A 1 93 ? 14.652 1.315 -10.717 1.00 89.38 93 PRO A N 1
ATOM 715 C CA . PRO A 1 93 ? 15.635 0.918 -11.718 1.00 89.38 93 PRO A CA 1
ATOM 716 C C . PRO A 1 93 ? 16.000 2.048 -12.682 1.00 89.38 93 PRO A C 1
ATOM 718 O O . PRO A 1 93 ? 17.077 2.011 -13.267 1.00 89.38 93 PRO A O 1
ATOM 721 N N . TRP A 1 94 ? 15.147 3.068 -12.812 1.00 86.94 94 TRP A N 1
ATOM 722 C CA . TRP A 1 94 ? 15.454 4.259 -13.602 1.00 86.94 94 TRP A CA 1
ATOM 723 C C . TRP A 1 94 ? 16.389 5.207 -12.862 1.00 86.94 94 TRP A C 1
ATOM 725 O O . TRP A 1 94 ? 16.225 5.453 -11.658 1.00 86.94 94 TRP A O 1
ATOM 735 N N . ALA A 1 95 ? 17.321 5.795 -13.610 1.00 75.25 95 ALA A N 1
ATOM 736 C CA . ALA A 1 95 ? 18.180 6.864 -13.133 1.00 75.25 95 ALA A CA 1
ATOM 737 C C . ALA A 1 95 ? 17.349 8.056 -12.626 1.00 75.25 95 ALA A C 1
ATOM 739 O O . ALA A 1 95 ? 16.354 8.464 -13.228 1.00 75.25 95 ALA A O 1
ATOM 740 N N . LYS A 1 96 ? 17.765 8.645 -11.498 1.00 67.62 96 LYS A N 1
ATOM 741 C CA . LYS A 1 96 ? 17.104 9.837 -10.953 1.00 67.62 96 LYS A CA 1
ATOM 742 C C . LYS A 1 96 ? 17.318 11.025 -11.895 1.00 67.62 96 LYS A C 1
ATOM 744 O O . LYS A 1 96 ? 18.457 11.379 -12.195 1.00 67.62 96 LYS A O 1
ATOM 749 N N . ALA A 1 97 ? 16.217 11.655 -12.294 1.00 58.97 97 ALA A N 1
ATOM 750 C CA . ALA A 1 97 ? 16.200 12.966 -12.937 1.00 58.97 97 ALA A CA 1
ATOM 751 C C . ALA A 1 97 ? 17.012 13.972 -12.100 1.00 58.97 97 ALA A C 1
ATOM 753 O O . ALA A 1 97 ? 16.807 14.052 -10.884 1.00 58.97 97 ALA A O 1
ATOM 754 N N . LYS A 1 98 ? 17.929 14.722 -12.722 1.00 53.69 98 LYS A N 1
ATOM 755 C CA . LYS A 1 98 ? 18.793 15.673 -11.998 1.00 53.69 98 LYS A CA 1
ATOM 756 C C . LYS A 1 98 ? 17.990 16.862 -11.465 1.00 53.69 98 LYS A C 1
ATOM 758 O O . LYS A 1 98 ? 18.292 17.336 -10.375 1.00 53.69 98 LYS A O 1
ATOM 763 N N . ASP A 1 99 ? 16.906 17.234 -12.154 1.00 51.88 99 ASP A N 1
ATOM 764 C CA . ASP A 1 99 ? 16.156 18.464 -11.856 1.00 51.88 99 ASP A CA 1
ATOM 765 C C . ASP A 1 99 ? 14.671 18.236 -11.507 1.00 51.88 99 ASP A C 1
ATOM 767 O O . ASP A 1 99 ? 13.878 19.179 -11.447 1.00 51.88 99 ASP A O 1
ATOM 771 N N . GLY A 1 100 ? 14.254 16.985 -11.267 1.00 47.75 100 GLY A N 1
ATOM 772 C CA . GLY A 1 100 ? 12.938 16.630 -10.706 1.00 47.75 100 GLY A CA 1
ATOM 773 C C . GLY A 1 100 ? 11.694 17.062 -11.506 1.00 47.75 100 GLY A C 1
ATOM 774 O O . GLY A 1 100 ? 10.577 16.897 -11.015 1.00 47.75 100 GLY A O 1
ATOM 775 N N . LYS A 1 101 ? 11.850 17.632 -12.711 1.00 41.16 101 LYS A N 1
ATOM 776 C CA . LYS A 1 101 ? 10.754 18.300 -13.442 1.00 41.16 101 LYS A CA 1
ATOM 777 C C . LYS A 1 101 ? 10.577 17.909 -14.910 1.00 41.16 101 LYS A C 1
ATOM 779 O O . LYS A 1 101 ? 9.641 18.403 -15.533 1.00 41.16 101 LYS A O 1
ATOM 784 N N . SER A 1 102 ? 11.396 17.028 -15.484 1.00 48.31 102 SER A N 1
ATOM 785 C CA . SER A 1 102 ? 11.324 16.753 -16.926 1.00 48.31 102 SER A CA 1
ATOM 786 C C . SER A 1 102 ? 10.971 15.301 -17.251 1.00 48.31 102 SER A C 1
ATOM 788 O O . SER A 1 102 ? 11.769 14.397 -17.017 1.00 48.31 102 SER A O 1
ATOM 790 N N . ARG A 1 103 ? 9.808 15.085 -17.895 1.00 47.56 103 ARG A N 1
ATOM 791 C CA . ARG A 1 103 ? 9.484 13.826 -18.606 1.00 47.56 103 ARG A CA 1
ATOM 792 C C . ARG A 1 103 ? 10.598 13.426 -19.582 1.00 47.56 103 ARG A C 1
ATOM 794 O O . ARG A 1 103 ? 10.824 12.241 -19.779 1.00 47.56 103 ARG A O 1
ATOM 801 N N . LEU A 1 104 ? 11.306 14.408 -20.146 1.00 47.28 104 LEU A N 1
ATOM 802 C CA . LEU A 1 104 ? 12.375 14.209 -21.122 1.00 47.28 104 LEU A CA 1
ATOM 803 C C . LEU A 1 104 ? 13.619 13.530 -20.521 1.00 47.28 104 LEU A C 1
ATOM 805 O O . LEU A 1 104 ? 14.350 12.869 -21.248 1.00 47.28 104 LEU A O 1
ATOM 809 N N . GLU A 1 105 ? 13.876 13.682 -19.214 1.00 53.16 105 GLU A N 1
ATOM 810 C CA . GLU A 1 105 ? 15.030 13.041 -18.560 1.00 53.16 105 GLU A CA 1
ATOM 811 C C . GLU A 1 105 ? 14.824 11.536 -18.370 1.00 53.16 105 GLU A C 1
ATOM 813 O O . GLU A 1 105 ? 15.784 10.779 -18.485 1.00 53.16 105 GLU A O 1
ATOM 818 N N . SER A 1 106 ? 13.577 11.091 -18.181 1.00 54.84 106 SER A N 1
ATOM 819 C CA . SER A 1 106 ? 13.249 9.665 -18.042 1.00 54.84 106 SER A CA 1
ATOM 820 C C . SER A 1 106 ? 13.527 8.867 -19.324 1.00 54.84 106 SER A C 1
ATOM 822 O O . SER A 1 106 ? 13.841 7.687 -19.241 1.00 54.84 106 SER A O 1
ATOM 824 N N . TYR A 1 107 ? 13.457 9.511 -20.497 1.00 56.88 107 TYR A N 1
ATOM 825 C CA . TYR A 1 107 ? 13.699 8.892 -21.811 1.00 56.88 107 TYR A CA 1
ATOM 826 C C . TYR A 1 107 ? 15.167 8.911 -22.256 1.00 56.88 107 TYR A C 1
ATOM 828 O O . TYR A 1 107 ? 15.479 8.453 -23.349 1.00 56.88 107 TYR A O 1
ATOM 836 N N . ARG A 1 108 ? 16.079 9.463 -21.446 1.00 70.00 108 ARG A N 1
ATOM 837 C CA . ARG A 1 108 ? 17.527 9.462 -21.729 1.00 70.00 108 ARG A CA 1
ATOM 838 C C . ARG A 1 108 ? 18.272 8.330 -21.029 1.00 70.00 108 ARG A C 1
ATOM 840 O O . ARG A 1 108 ? 19.494 8.273 -21.109 1.00 70.00 108 ARG A O 1
ATOM 847 N N . ASP A 1 109 ? 17.551 7.467 -20.325 1.00 84.25 109 ASP A N 1
ATOM 848 C CA . ASP A 1 109 ? 18.125 6.310 -19.653 1.00 84.25 109 ASP A CA 1
ATOM 849 C C . ASP A 1 109 ? 18.250 5.137 -20.631 1.00 84.25 109 ASP A C 1
ATOM 851 O O . ASP A 1 109 ? 17.300 4.825 -21.354 1.00 84.25 109 ASP A O 1
ATOM 855 N N . LEU A 1 110 ? 19.400 4.463 -20.613 1.00 90.25 110 LEU A N 1
ATOM 856 C CA . LEU A 1 110 ? 19.683 3.281 -21.423 1.00 90.25 110 LEU A CA 1
ATOM 857 C C . LEU A 1 110 ? 18.673 2.154 -21.157 1.00 90.25 110 LEU A C 1
ATOM 859 O O . LEU A 1 110 ? 18.342 1.408 -22.076 1.00 90.25 110 LEU A O 1
ATOM 863 N N . LEU A 1 111 ? 18.111 2.075 -19.942 1.00 92.06 111 LEU A N 1
ATOM 864 C CA . LEU A 1 111 ? 17.044 1.123 -19.602 1.00 92.06 111 LEU A CA 1
ATOM 865 C C . LEU A 1 111 ? 15.806 1.263 -20.511 1.00 92.06 111 LEU A C 1
ATOM 867 O O . LEU A 1 111 ? 15.105 0.284 -20.768 1.00 92.06 111 LEU A O 1
ATOM 871 N N . SER A 1 112 ? 15.569 2.460 -21.055 1.00 90.31 112 SER A N 1
ATOM 872 C CA . SER A 1 112 ? 14.468 2.736 -21.987 1.00 90.31 112 SER A CA 1
ATOM 873 C C . SER A 1 112 ? 14.622 2.021 -23.335 1.00 90.31 112 SER A C 1
ATOM 875 O O . SER A 1 112 ? 13.647 1.900 -24.063 1.00 90.31 112 SER A O 1
ATOM 877 N N . LEU A 1 113 ? 15.821 1.527 -23.667 1.00 93.12 113 LEU A N 1
ATOM 878 C CA . LEU A 1 113 ? 16.052 0.678 -24.843 1.00 93.12 113 LEU A CA 1
ATOM 879 C C . LEU A 1 113 ? 15.748 -0.805 -24.595 1.00 93.12 113 LEU A C 1
ATOM 881 O O . LEU A 1 113 ? 15.859 -1.603 -25.520 1.00 93.12 113 LEU A O 1
ATOM 885 N N . PHE A 1 114 ? 15.383 -1.177 -23.366 1.00 94.44 114 PHE A N 1
ATOM 886 C CA . PHE A 1 114 ? 15.016 -2.544 -23.002 1.00 94.44 114 PHE A CA 1
ATOM 887 C C . PHE A 1 114 ? 13.525 -2.654 -22.687 1.00 94.44 114 PHE A C 1
ATOM 889 O O . PHE A 1 114 ? 12.858 -3.537 -23.216 1.00 94.44 114 PHE A O 1
ATOM 896 N N . ILE A 1 115 ? 12.995 -1.762 -21.840 1.00 92.62 115 ILE A N 1
ATOM 897 C CA . ILE A 1 115 ? 11.617 -1.835 -21.332 1.00 92.62 115 ILE A CA 1
ATOM 898 C C . ILE A 1 115 ? 10.781 -0.684 -21.912 1.00 92.62 115 ILE A C 1
ATOM 900 O O . ILE A 1 115 ? 10.880 0.468 -21.489 1.00 92.62 115 ILE A O 1
ATOM 904 N N . PHE A 1 116 ? 9.897 -1.026 -22.844 1.00 90.06 116 PHE A N 1
ATOM 905 C CA . PHE A 1 116 ? 9.051 -0.136 -23.633 1.00 90.06 116 PHE A CA 1
ATOM 906 C C . PHE A 1 116 ? 7.626 -0.143 -23.090 1.00 90.06 116 PHE A C 1
ATOM 908 O O . PHE A 1 116 ? 6.940 -1.161 -23.122 1.00 90.06 116 PHE A O 1
ATOM 915 N N . ALA A 1 117 ? 7.170 0.990 -22.548 1.00 85.38 117 ALA A N 1
ATOM 916 C CA . ALA A 1 117 ? 5.852 1.096 -21.907 1.00 85.38 117 ALA A CA 1
ATOM 917 C C . ALA A 1 117 ? 5.576 -0.023 -20.868 1.00 85.38 117 ALA A C 1
ATOM 919 O O . ALA A 1 117 ? 4.437 -0.446 -20.670 1.00 85.38 117 ALA A O 1
ATOM 920 N N . GLY A 1 118 ? 6.635 -0.489 -20.195 1.00 88.56 118 GLY A N 1
ATOM 921 C CA . GLY A 1 118 ? 6.579 -1.565 -19.208 1.00 88.56 118 GLY A CA 1
ATOM 922 C C . GLY A 1 118 ? 6.669 -2.984 -19.777 1.00 88.56 118 GLY A C 1
ATOM 923 O O . GLY A 1 118 ? 6.503 -3.918 -19.004 1.00 88.56 118 GLY A O 1
ATOM 924 N N . ARG A 1 119 ? 6.942 -3.191 -21.073 1.00 92.69 119 ARG A N 1
ATOM 925 C CA . ARG A 1 119 ? 7.242 -4.525 -21.623 1.00 92.69 119 ARG A CA 1
ATOM 926 C C . ARG A 1 119 ? 8.512 -4.552 -22.465 1.00 92.69 119 ARG A C 1
ATOM 928 O O . ARG A 1 119 ? 8.892 -3.544 -23.048 1.00 92.69 119 ARG A O 1
ATOM 935 N N . ILE A 1 120 ? 9.153 -5.710 -22.552 1.00 94.38 120 ILE A N 1
ATOM 936 C CA . ILE A 1 120 ? 10.214 -5.970 -23.532 1.00 94.38 120 ILE A CA 1
ATOM 937 C C . ILE A 1 120 ? 9.546 -6.499 -24.816 1.00 94.38 120 ILE A C 1
ATOM 939 O O . ILE A 1 120 ? 8.744 -7.425 -24.703 1.00 94.38 120 ILE A O 1
ATOM 943 N N . PRO A 1 121 ? 9.834 -5.936 -26.008 1.00 94.88 121 PRO A N 1
ATOM 944 C CA . PRO A 1 121 ? 9.361 -6.469 -27.287 1.00 94.88 121 PRO A CA 1
ATOM 945 C C . PRO A 1 121 ? 9.775 -7.929 -27.500 1.00 94.88 121 PRO A C 1
ATOM 947 O O . PRO A 1 121 ? 10.854 -8.328 -27.061 1.00 94.88 121 PRO A O 1
ATOM 950 N N . ASP A 1 122 ? 8.942 -8.717 -28.179 1.00 93.00 122 ASP A N 1
ATOM 951 C CA . ASP A 1 122 ? 9.096 -10.179 -28.228 1.00 93.00 122 ASP A CA 1
ATOM 952 C C . ASP A 1 122 ? 10.425 -10.632 -28.866 1.00 93.00 122 ASP A C 1
ATOM 954 O O . ASP A 1 122 ? 11.087 -11.541 -28.356 1.00 93.00 122 ASP A O 1
ATOM 958 N N . ASP A 1 123 ? 10.861 -9.977 -29.947 1.00 93.12 123 ASP A N 1
ATOM 959 C CA . ASP A 1 123 ? 12.146 -10.254 -30.606 1.00 93.12 123 ASP A CA 1
ATOM 960 C C . ASP A 1 123 ? 13.350 -10.011 -29.680 1.00 93.12 123 ASP A C 1
ATOM 962 O O . ASP A 1 123 ? 14.259 -10.843 -29.572 1.00 93.12 123 ASP A O 1
ATOM 966 N N . LEU A 1 124 ? 13.329 -8.893 -28.959 1.00 93.88 124 LEU A N 1
ATOM 967 C CA . LEU A 1 124 ? 14.348 -8.511 -28.001 1.00 93.88 124 LEU A CA 1
ATOM 968 C C . LEU A 1 124 ? 14.316 -9.441 -26.785 1.00 93.88 124 LEU A C 1
ATOM 970 O O . LEU A 1 124 ? 15.368 -9.890 -26.337 1.00 93.88 124 LEU A O 1
ATOM 974 N N . LEU A 1 125 ? 13.130 -9.791 -26.284 1.00 93.56 125 LEU A N 1
ATOM 975 C CA . LEU A 1 125 ? 12.950 -10.724 -25.173 1.00 93.56 125 LEU A CA 1
ATOM 976 C C . LEU A 1 125 ? 13.580 -12.085 -25.493 1.00 93.56 125 LEU A C 1
ATOM 978 O O . LEU A 1 125 ? 14.350 -12.610 -24.687 1.00 93.56 125 LEU A O 1
ATOM 982 N N . MET A 1 126 ? 13.319 -12.626 -26.688 1.00 91.75 126 MET A N 1
ATOM 983 C CA . MET A 1 126 ? 13.937 -13.872 -27.152 1.00 91.75 126 MET A CA 1
ATOM 984 C C . MET A 1 126 ? 15.464 -13.773 -27.207 1.00 91.75 126 MET A C 1
ATOM 986 O O . MET A 1 126 ? 16.151 -14.692 -26.757 1.00 91.75 126 MET A O 1
ATOM 990 N N . SER A 1 127 ? 16.005 -12.657 -27.705 1.00 91.19 127 SER A N 1
ATOM 991 C CA . SER A 1 127 ? 17.455 -12.443 -27.742 1.00 91.19 127 SER A CA 1
ATOM 992 C C . SER A 1 127 ? 18.073 -12.341 -26.344 1.00 91.19 127 SER A C 1
ATOM 994 O O . SER A 1 127 ? 19.195 -12.805 -26.140 1.00 91.19 127 SER A O 1
ATOM 996 N N . LEU A 1 128 ? 17.379 -11.727 -25.383 1.00 93.88 128 LEU A N 1
ATOM 997 C CA . LEU A 1 128 ? 17.914 -11.465 -24.046 1.00 93.88 128 LEU A CA 1
ATOM 998 C C . LEU A 1 128 ? 17.903 -12.693 -23.131 1.00 93.88 128 LEU A C 1
ATOM 1000 O O . LEU A 1 128 ? 18.767 -12.778 -22.258 1.00 93.88 128 LEU A O 1
ATOM 1004 N N . ARG A 1 129 ? 17.004 -13.666 -23.346 1.00 93.62 129 ARG A N 1
ATOM 1005 C CA . ARG A 1 129 ? 16.903 -14.893 -22.524 1.00 93.62 129 ARG A CA 1
ATOM 1006 C C . ARG A 1 129 ? 18.221 -15.664 -22.391 1.00 93.62 129 ARG A C 1
ATOM 1008 O O . ARG A 1 129 ? 18.476 -16.241 -21.342 1.00 93.62 129 ARG A O 1
ATOM 1015 N N . ASN A 1 130 ? 19.069 -15.635 -23.420 1.00 89.38 130 ASN A N 1
ATOM 1016 C CA . ASN A 1 130 ? 20.357 -16.343 -23.431 1.00 89.38 130 ASN A CA 1
ATOM 1017 C C . ASN A 1 130 ? 21.548 -15.492 -22.957 1.00 89.38 130 ASN A C 1
ATOM 1019 O O . ASN A 1 130 ? 22.668 -15.990 -22.887 1.00 89.38 130 ASN A O 1
ATOM 1023 N N . ILE A 1 131 ? 21.333 -14.203 -22.690 1.00 91.69 131 ILE A N 1
ATOM 1024 C CA . ILE A 1 131 ? 22.402 -13.223 -22.449 1.00 91.69 131 ILE A CA 1
ATOM 1025 C C . ILE A 1 131 ? 22.323 -12.662 -21.035 1.00 91.69 131 ILE A C 1
ATOM 1027 O O . ILE A 1 131 ? 23.345 -12.448 -20.383 1.00 91.69 131 ILE A O 1
ATOM 1031 N N . VAL A 1 132 ? 21.104 -12.385 -20.579 1.00 93.44 132 VAL A N 1
ATOM 1032 C CA . VAL A 1 132 ? 20.847 -11.769 -19.285 1.00 93.44 132 VAL A CA 1
ATOM 1033 C C . VAL A 1 132 ? 20.900 -12.854 -18.209 1.00 93.44 132 VAL A C 1
ATOM 1035 O O . VAL A 1 132 ? 20.235 -13.880 -18.363 1.00 93.44 132 VAL A O 1
ATOM 1038 N N . PRO A 1 133 ? 21.666 -12.665 -17.121 1.00 92.94 133 PRO A N 1
ATOM 1039 C CA . PRO A 1 133 ? 21.733 -13.648 -16.048 1.00 92.94 133 PRO A CA 1
ATOM 1040 C C . PRO A 1 133 ? 20.366 -13.831 -15.383 1.00 92.94 133 PRO A C 1
ATOM 1042 O O . PRO A 1 133 ? 19.586 -12.883 -15.271 1.00 92.94 133 PRO A O 1
ATOM 1045 N N . VAL A 1 134 ? 20.098 -15.049 -14.911 1.00 92.38 134 VAL A N 1
ATOM 1046 C CA . VAL A 1 134 ? 18.910 -15.339 -14.100 1.00 92.38 134 VAL A CA 1
ATOM 1047 C C . VAL A 1 134 ? 18.990 -14.500 -12.815 1.00 92.38 134 VAL A C 1
ATOM 1049 O O . VAL A 1 134 ? 20.039 -14.515 -12.159 1.00 92.38 134 VAL A O 1
ATOM 1052 N N . PRO A 1 135 ? 17.942 -13.731 -12.459 1.00 91.06 135 PRO A N 1
ATOM 1053 C CA . PRO A 1 135 ? 17.953 -12.917 -11.253 1.00 91.06 135 PRO A CA 1
ATOM 1054 C C . PRO A 1 135 ? 18.062 -13.806 -10.012 1.00 91.06 135 PRO A C 1
ATOM 1056 O O . PRO A 1 135 ? 17.598 -14.946 -9.993 1.00 91.06 135 PRO A O 1
ATOM 1059 N N . THR A 1 136 ? 18.675 -13.278 -8.952 1.00 86.50 136 THR A N 1
ATOM 1060 C CA . THR A 1 136 ? 18.720 -13.962 -7.656 1.00 86.50 136 THR A CA 1
ATOM 1061 C C . THR A 1 136 ? 17.302 -14.304 -7.224 1.00 86.50 136 THR A C 1
ATOM 1063 O O . THR A 1 136 ? 16.450 -13.417 -7.234 1.00 86.50 136 THR A O 1
ATOM 1066 N N . ALA A 1 137 ? 17.050 -15.554 -6.835 1.00 80.88 137 ALA A N 1
ATOM 1067 C CA . ALA A 1 137 ? 15.742 -15.962 -6.339 1.00 80.88 137 ALA A CA 1
ATOM 1068 C C . ALA A 1 137 ? 15.283 -15.064 -5.178 1.00 80.88 137 ALA A C 1
ATOM 1070 O O . ALA A 1 137 ? 16.101 -14.563 -4.397 1.00 80.88 137 ALA A O 1
ATOM 1071 N N . ASP A 1 138 ? 13.974 -14.850 -5.083 1.00 68.88 138 ASP A N 1
ATOM 1072 C CA . ASP A 1 138 ? 13.384 -14.129 -3.961 1.00 68.88 138 ASP A CA 1
ATOM 1073 C C . ASP A 1 138 ? 13.747 -14.839 -2.656 1.00 68.88 138 ASP A C 1
ATOM 1075 O O . ASP A 1 138 ? 13.746 -16.064 -2.563 1.00 68.88 138 ASP A O 1
ATOM 1079 N N . THR A 1 139 ? 14.048 -14.062 -1.620 1.00 67.00 139 THR A N 1
ATOM 1080 C CA . THR A 1 139 ? 14.256 -14.594 -0.265 1.00 67.00 139 THR A CA 1
ATOM 1081 C C . THR A 1 139 ? 12.935 -14.849 0.464 1.00 67.00 139 THR A C 1
ATOM 1083 O O . THR A 1 139 ? 12.934 -15.329 1.598 1.00 67.00 139 THR A O 1
ATOM 1086 N N . ILE A 1 140 ? 11.807 -14.512 -0.169 1.00 63.44 140 ILE A N 1
ATOM 1087 C CA . ILE A 1 140 ? 10.470 -14.757 0.356 1.00 63.44 140 ILE A CA 1
ATOM 1088 C C . ILE A 1 140 ? 10.092 -16.193 -0.001 1.00 63.44 140 ILE A C 1
ATOM 1090 O O . ILE A 1 140 ? 9.894 -16.527 -1.165 1.00 63.44 140 ILE A O 1
ATOM 1094 N N . ASN A 1 141 ? 9.977 -17.044 1.017 1.00 61.72 141 ASN A N 1
ATOM 1095 C CA . ASN A 1 141 ? 9.458 -18.398 0.856 1.00 61.72 141 ASN A CA 1
ATOM 1096 C C . ASN A 1 141 ? 7.947 -18.321 0.609 1.00 61.72 141 ASN A C 1
ATOM 1098 O O . ASN A 1 141 ? 7.161 -18.227 1.554 1.00 61.72 141 ASN A O 1
ATOM 1102 N N . TYR A 1 142 ? 7.546 -18.328 -0.658 1.00 62.28 142 TYR A N 1
ATOM 1103 C CA . TYR A 1 142 ? 6.152 -18.523 -1.035 1.00 62.28 142 TYR A CA 1
ATOM 1104 C C . TYR A 1 142 ? 5.785 -19.994 -0.815 1.00 62.28 142 TYR A C 1
ATOM 1106 O O . TYR A 1 142 ? 6.539 -20.888 -1.195 1.00 62.28 142 TYR A O 1
ATOM 1114 N N . ALA A 1 143 ? 4.640 -20.261 -0.190 1.00 63.16 143 ALA A N 1
ATOM 1115 C CA . ALA A 1 143 ? 4.092 -21.611 -0.194 1.00 63.16 143 ALA A CA 1
ATOM 1116 C C . ALA A 1 143 ? 3.672 -21.953 -1.635 1.00 63.16 143 ALA A C 1
ATOM 1118 O O . ALA A 1 143 ? 2.934 -21.185 -2.249 1.00 63.16 143 ALA A O 1
ATOM 1119 N N . GLU A 1 144 ? 4.161 -23.068 -2.187 1.00 58.22 144 GLU A N 1
ATOM 1120 C CA . GLU A 1 144 ? 3.780 -23.516 -3.540 1.00 58.22 144 GLU A CA 1
ATOM 1121 C C . GLU A 1 144 ? 2.312 -23.952 -3.617 1.00 58.22 144 GLU A C 1
ATOM 1123 O O . GLU A 1 144 ? 1.677 -23.858 -4.667 1.00 58.22 144 GLU A O 1
ATOM 1128 N N . ALA A 1 145 ? 1.760 -24.403 -2.491 1.00 60.31 145 ALA A N 1
ATOM 1129 C CA . ALA A 1 145 ? 0.341 -24.660 -2.356 1.00 60.31 145 ALA A CA 1
ATOM 1130 C C . ALA A 1 145 ? -0.396 -23.343 -2.086 1.00 60.31 145 ALA A C 1
ATOM 1132 O O . ALA A 1 145 ? 0.012 -22.544 -1.236 1.00 60.31 145 ALA A O 1
ATOM 1133 N N . GLY A 1 146 ? -1.517 -23.147 -2.786 1.00 58.34 146 GLY A N 1
ATOM 1134 C CA . GLY A 1 146 ? -2.525 -22.182 -2.363 1.00 58.34 146 GLY A CA 1
ATOM 1135 C C . GLY A 1 146 ? -2.967 -22.453 -0.918 1.00 58.34 146 GLY A C 1
ATOM 1136 O O . GLY A 1 146 ? -2.625 -23.488 -0.342 1.00 58.34 146 GLY A O 1
ATOM 1137 N N . PRO A 1 147 ? -3.700 -21.519 -0.301 1.00 60.56 147 PRO A N 1
ATOM 1138 C CA . PRO A 1 147 ? -4.216 -21.747 1.040 1.00 60.56 147 PRO A CA 1
ATOM 1139 C C . PRO A 1 147 ? -5.028 -23.060 1.064 1.00 60.56 147 PRO A C 1
ATOM 1141 O O . PRO A 1 147 ? -5.742 -23.336 0.103 1.00 60.56 147 PRO A O 1
ATOM 1144 N N . ASP A 1 148 ? -4.846 -23.871 2.116 1.00 63.34 148 ASP A N 1
ATOM 1145 C CA . ASP A 1 148 ? -5.483 -25.190 2.305 1.00 63.34 148 ASP A CA 1
ATOM 1146 C C . ASP A 1 148 ? -7.004 -25.125 2.062 1.00 63.34 148 ASP A C 1
ATOM 1148 O O . ASP A 1 148 ? -7.594 -24.053 2.213 1.00 63.34 148 ASP A O 1
ATOM 1152 N N . ASP A 1 149 ? -7.665 -26.243 1.750 1.00 62.94 149 ASP A N 1
ATOM 1153 C CA . ASP A 1 149 ? -9.116 -26.288 1.474 1.00 62.94 149 ASP A CA 1
ATOM 1154 C C . ASP A 1 149 ? -9.965 -25.759 2.659 1.00 62.94 149 ASP A C 1
ATOM 1156 O O . ASP A 1 149 ? -11.121 -25.366 2.492 1.00 62.94 149 ASP A O 1
ATOM 1160 N N . GLU A 1 150 ? -9.382 -25.684 3.862 1.00 71.50 150 GLU A N 1
ATOM 1161 C CA . GLU A 1 150 ? -9.975 -25.081 5.066 1.00 71.50 150 GLU A CA 1
ATOM 1162 C C . GLU A 1 150 ? -9.846 -23.543 5.152 1.00 71.50 150 GLU A C 1
ATOM 1164 O O . GLU A 1 150 ? -10.369 -22.908 6.073 1.00 71.50 150 GLU A O 1
ATOM 1169 N N . CYS A 1 151 ? -9.156 -22.897 4.216 1.00 70.00 151 CYS A N 1
ATOM 1170 C CA . CYS A 1 151 ? -8.933 -21.459 4.253 1.00 70.00 151 CYS A CA 1
ATOM 1171 C C . CYS A 1 151 ? -10.068 -20.669 3.599 1.00 70.00 151 CYS A C 1
ATOM 1173 O O . CYS A 1 151 ? -10.457 -20.886 2.454 1.00 70.00 151 CYS A O 1
ATOM 1175 N N . THR A 1 152 ? -10.542 -19.636 4.296 1.00 74.88 152 THR A N 1
ATOM 1176 C CA . THR A 1 152 ? -11.509 -18.685 3.735 1.00 74.88 152 THR A CA 1
ATOM 1177 C C . THR A 1 152 ? -10.795 -17.462 3.160 1.00 74.88 152 THR A C 1
ATOM 1179 O O . THR A 1 152 ? -10.208 -16.674 3.905 1.00 74.88 152 THR A O 1
ATOM 1182 N N . VAL A 1 153 ? -10.891 -17.250 1.844 1.00 78.62 153 VAL A N 1
ATOM 1183 C CA . VAL A 1 153 ? -10.441 -16.002 1.204 1.00 78.62 153 VAL A CA 1
ATOM 1184 C C . VAL A 1 153 ? -11.401 -14.867 1.567 1.00 78.62 153 VAL A C 1
ATOM 1186 O O . VAL A 1 153 ? -12.610 -14.974 1.360 1.00 78.62 153 VAL A O 1
ATOM 1189 N N . ARG A 1 154 ? -10.867 -13.760 2.101 1.00 79.44 154 ARG A N 1
ATOM 1190 C CA . ARG A 1 154 ? -11.645 -12.558 2.443 1.00 79.44 154 ARG A CA 1
ATOM 1191 C C . ARG A 1 154 ? -11.142 -11.337 1.679 1.00 79.44 154 ARG A C 1
ATOM 1193 O O . ARG A 1 154 ? -10.046 -10.836 1.924 1.00 79.44 154 ARG A O 1
ATOM 1200 N N . GLU A 1 155 ? -11.993 -10.803 0.810 1.00 82.44 155 GLU A N 1
ATOM 1201 C CA . GLU A 1 155 ? -11.738 -9.595 0.018 1.00 82.44 155 GLU A CA 1
ATOM 1202 C C . GLU A 1 155 ? -11.976 -8.326 0.857 1.00 82.44 155 GLU A C 1
ATOM 1204 O O . GLU A 1 155 ? -12.974 -7.608 0.726 1.00 82.44 155 GLU A O 1
ATOM 1209 N N . THR A 1 156 ? -11.037 -8.037 1.762 1.00 87.12 156 THR A N 1
ATOM 1210 C CA . THR A 1 156 ? -11.210 -7.025 2.823 1.00 87.12 156 THR A CA 1
ATOM 1211 C C . THR A 1 156 ? -11.406 -5.596 2.318 1.00 87.12 156 THR A C 1
ATOM 1213 O O . THR A 1 156 ? -12.010 -4.784 3.018 1.00 87.12 156 THR A O 1
ATOM 1216 N N . SER A 1 157 ? -10.956 -5.269 1.105 1.00 87.12 157 SER A N 1
ATOM 1217 C CA . SER A 1 157 ? -11.060 -3.914 0.548 1.00 87.12 157 SER A CA 1
ATOM 1218 C C . SER A 1 157 ? -12.517 -3.454 0.389 1.00 87.12 157 SER A C 1
ATOM 1220 O O . SER A 1 157 ? -12.884 -2.357 0.819 1.00 87.12 157 SER A O 1
ATOM 1222 N N . ARG A 1 158 ? -13.374 -4.312 -0.176 1.00 87.94 158 ARG A N 1
ATOM 1223 C CA . ARG A 1 158 ? -14.797 -4.029 -0.401 1.00 87.94 158 ARG A CA 1
ATOM 1224 C C . ARG A 1 158 ? -15.582 -4.071 0.907 1.00 87.94 158 ARG A C 1
ATOM 1226 O O . ARG A 1 158 ? -16.373 -3.163 1.171 1.00 87.94 158 ARG A O 1
ATOM 1233 N N . ALA A 1 159 ? -15.331 -5.087 1.734 1.00 92.38 159 ALA A N 1
ATOM 1234 C CA . ALA A 1 159 ? -15.973 -5.230 3.036 1.00 92.38 159 ALA A CA 1
ATOM 1235 C C . ALA A 1 159 ? -15.667 -4.029 3.947 1.00 92.38 159 ALA A C 1
ATOM 1237 O O . ALA A 1 159 ? -16.577 -3.480 4.563 1.00 92.38 159 ALA A O 1
ATOM 1238 N N . ALA A 1 160 ? -14.421 -3.542 3.964 1.00 94.00 160 ALA A N 1
ATOM 1239 C CA . ALA A 1 160 ? -14.030 -2.381 4.761 1.00 94.00 160 ALA A CA 1
ATOM 1240 C C . ALA A 1 160 ? -14.788 -1.105 4.365 1.00 94.00 160 ALA A C 1
ATOM 1242 O O . ALA A 1 160 ? -15.226 -0.366 5.245 1.00 94.00 160 ALA A O 1
ATOM 1243 N N . LEU A 1 161 ? -14.987 -0.850 3.065 1.00 95.56 161 LEU A N 1
ATOM 1244 C CA . LEU A 1 161 ? -15.754 0.310 2.591 1.00 95.56 161 LEU A CA 1
ATOM 1245 C C . LEU A 1 161 ? -17.233 0.223 2.991 1.00 95.56 161 LEU A C 1
ATOM 1247 O O . LEU A 1 161 ? -17.788 1.205 3.488 1.00 95.56 161 LEU A O 1
ATOM 1251 N N . ALA A 1 162 ? -17.856 -0.946 2.814 1.00 95.56 162 ALA A N 1
ATOM 1252 C CA . ALA A 1 162 ? -19.247 -1.174 3.205 1.00 95.56 162 ALA A CA 1
ATOM 1253 C C . ALA A 1 162 ? -19.435 -1.033 4.726 1.00 95.56 162 ALA A C 1
ATOM 1255 O O . ALA A 1 162 ? -20.329 -0.317 5.184 1.00 95.56 162 ALA A O 1
ATOM 1256 N N . ASN A 1 163 ? -18.539 -1.641 5.506 1.00 96.75 163 ASN A N 1
ATOM 1257 C CA . ASN A 1 163 ? -18.569 -1.586 6.964 1.00 96.75 163 ASN A CA 1
ATOM 1258 C C . ASN A 1 163 ? -18.335 -0.164 7.477 1.00 96.75 163 ASN A C 1
ATOM 1260 O O . ASN A 1 163 ? -19.076 0.281 8.350 1.00 96.75 163 ASN A O 1
ATOM 1264 N N . ALA A 1 164 ? -17.393 0.586 6.891 1.00 97.12 164 ALA A N 1
ATOM 1265 C CA . ALA A 1 164 ? -17.161 1.991 7.224 1.00 97.12 164 ALA A CA 1
ATOM 1266 C C . ALA A 1 164 ? -18.404 2.859 6.967 1.00 97.12 164 ALA A C 1
ATOM 1268 O O . ALA A 1 164 ? -18.779 3.661 7.824 1.00 97.12 164 ALA A O 1
ATOM 1269 N N . ALA A 1 165 ? -19.067 2.687 5.818 1.00 97.81 165 ALA A N 1
ATOM 1270 C CA . ALA A 1 165 ? -20.303 3.401 5.502 1.00 97.81 165 ALA A CA 1
ATOM 1271 C C . ALA A 1 165 ? -21.407 3.102 6.526 1.00 97.81 165 ALA A C 1
ATOM 1273 O O . ALA A 1 165 ? -22.027 4.027 7.054 1.00 97.81 165 ALA A O 1
ATOM 1274 N N . MET A 1 166 ? -21.599 1.820 6.849 1.00 98.00 166 MET A N 1
ATOM 1275 C CA . MET A 1 166 ? -22.587 1.360 7.823 1.00 98.00 166 MET A CA 1
ATOM 1276 C C . MET A 1 166 ? -22.340 1.975 9.207 1.00 98.00 166 MET A C 1
ATOM 1278 O O . MET A 1 166 ? -23.238 2.614 9.757 1.00 98.00 166 MET A O 1
ATOM 1282 N N . VAL A 1 167 ? -21.123 1.887 9.756 1.00 98.06 167 VAL A N 1
ATOM 1283 C CA . VAL A 1 167 ? -20.859 2.403 11.112 1.00 98.06 167 VAL A CA 1
ATOM 1284 C C . VAL A 1 167 ? -20.911 3.933 11.188 1.00 98.06 167 VAL A C 1
ATOM 1286 O O . VAL A 1 167 ? -21.330 4.483 12.207 1.00 98.06 167 VAL A O 1
ATOM 1289 N N . LEU A 1 168 ? -20.550 4.643 10.113 1.00 98.19 168 LEU A N 1
ATOM 1290 C CA . LEU A 1 168 ? -20.705 6.099 10.032 1.00 98.19 168 LEU A CA 1
ATOM 1291 C C . LEU A 1 168 ? -22.187 6.510 9.961 1.00 98.19 168 LEU A C 1
ATOM 1293 O O . LEU A 1 168 ? -22.577 7.505 10.577 1.00 98.19 168 LEU A O 1
ATOM 1297 N N . ALA A 1 169 ? -23.028 5.740 9.266 1.00 97.88 169 ALA A N 1
ATOM 1298 C CA . ALA A 1 169 ? -24.473 5.959 9.247 1.00 97.88 169 ALA A CA 1
ATOM 1299 C C . ALA A 1 169 ? -25.095 5.738 10.638 1.00 97.88 169 ALA A C 1
ATOM 1301 O O . ALA A 1 169 ? -25.834 6.591 11.124 1.00 97.88 169 ALA A O 1
ATOM 1302 N N . LEU A 1 170 ? -24.711 4.675 11.353 1.00 98.25 170 LEU A N 1
ATOM 1303 C CA . LEU A 1 170 ? -25.163 4.458 12.735 1.00 98.25 170 LEU A CA 1
ATOM 1304 C C . LEU A 1 170 ? -24.737 5.575 13.693 1.00 98.25 170 LEU A C 1
ATOM 1306 O O . LEU A 1 170 ? -25.491 5.925 14.601 1.00 98.25 170 LEU A O 1
ATOM 1310 N N . ALA A 1 171 ? -23.530 6.123 13.518 1.00 97.56 171 ALA A N 1
ATOM 1311 C CA . ALA A 1 171 ? -23.073 7.283 14.281 1.00 97.56 171 ALA A CA 1
ATOM 1312 C C . ALA A 1 171 ? -23.882 8.546 13.941 1.00 97.56 171 ALA A C 1
ATOM 1314 O O . ALA A 1 171 ? -24.123 9.373 14.815 1.00 97.56 171 ALA A O 1
ATOM 1315 N N . THR A 1 172 ? -24.333 8.694 12.692 1.00 96.56 172 THR A N 1
ATOM 1316 C CA . THR A 1 172 ? -25.223 9.798 12.285 1.00 96.56 172 THR A CA 1
ATOM 1317 C C . THR A 1 172 ? -26.562 9.704 13.018 1.00 96.56 172 THR A C 1
ATOM 1319 O O . THR A 1 172 ? -27.044 10.700 13.550 1.00 96.56 172 THR A O 1
ATOM 1322 N N . ASP A 1 173 ? -27.096 8.489 13.147 1.00 96.19 173 ASP A N 1
ATOM 1323 C CA . ASP A 1 173 ? -28.340 8.194 13.867 1.00 96.19 173 ASP A CA 1
ATOM 1324 C C . ASP A 1 173 ? -28.177 8.122 15.401 1.00 96.19 173 ASP A C 1
ATOM 1326 O O . ASP A 1 173 ? -29.123 7.770 16.108 1.00 96.19 173 ASP A O 1
ATOM 1330 N N . LYS A 1 174 ? -26.977 8.385 15.942 1.00 95.94 174 LYS A N 1
ATOM 1331 C CA . LYS A 1 174 ? -26.642 8.247 17.377 1.00 95.94 174 LYS A CA 1
ATOM 1332 C C . LYS A 1 174 ? -26.937 6.854 17.962 1.00 95.94 174 LYS A C 1
ATOM 1334 O O . LYS A 1 174 ? -27.167 6.703 19.166 1.00 95.94 174 LYS A O 1
ATOM 1339 N N . LYS A 1 175 ? -26.893 5.808 17.127 1.00 97.56 175 LYS A N 1
ATOM 1340 C CA . LYS A 1 175 ? -27.158 4.408 17.515 1.00 97.56 175 LYS A CA 1
ATOM 1341 C C . LYS A 1 175 ? -25.956 3.717 18.163 1.00 97.56 175 LYS A C 1
ATOM 1343 O O . LYS A 1 175 ? -26.127 2.717 18.854 1.00 97.56 175 LYS A O 1
ATOM 1348 N N . ILE A 1 176 ? -24.743 4.242 17.982 1.00 98.06 176 ILE A N 1
ATOM 1349 C CA . ILE A 1 176 ? -23.532 3.690 18.605 1.00 98.06 176 ILE A CA 1
ATOM 1350 C C . ILE A 1 176 ? -23.423 4.214 20.038 1.00 98.06 176 ILE A C 1
ATOM 1352 O O . ILE A 1 176 ? -23.015 5.357 20.251 1.00 98.06 176 ILE A O 1
ATOM 1356 N N . ARG A 1 177 ? -23.782 3.382 21.023 1.00 98.06 177 ARG A N 1
ATOM 1357 C CA . ARG A 1 177 ? -23.678 3.714 22.451 1.00 98.06 177 ARG A CA 1
ATOM 1358 C C . ARG A 1 177 ? -22.324 3.304 23.007 1.00 98.06 177 ARG A C 1
ATOM 1360 O O . ARG A 1 177 ? -21.879 2.178 22.785 1.00 98.06 177 ARG A O 1
ATOM 1367 N N . VAL A 1 178 ? -21.697 4.187 23.778 1.00 96.81 178 VAL A N 1
ATOM 1368 C CA . VAL A 1 178 ? -20.354 3.977 24.330 1.00 96.81 178 VAL A CA 1
ATOM 1369 C C . VAL A 1 178 ? -20.274 4.257 25.828 1.00 96.81 178 VAL A C 1
ATOM 1371 O O . VAL A 1 178 ? -21.030 5.051 26.386 1.00 96.81 178 VAL A O 1
ATOM 1374 N N . SER A 1 179 ? -19.326 3.597 26.489 1.00 93.00 179 SER A N 1
ATOM 1375 C CA . SER A 1 179 ? -18.959 3.866 27.879 1.00 93.00 179 SER A CA 1
ATOM 1376 C C . SER A 1 179 ? -18.226 5.202 28.007 1.00 93.00 179 SER A C 1
ATOM 1378 O O . SER A 1 179 ? -17.213 5.409 27.343 1.00 93.00 179 SER A O 1
ATOM 1380 N N . ALA A 1 180 ? -18.650 6.050 28.948 1.00 86.88 180 ALA A N 1
ATOM 1381 C CA . ALA A 1 180 ? -17.989 7.328 29.229 1.00 86.88 180 ALA A CA 1
ATOM 1382 C C . ALA A 1 180 ? -16.512 7.175 29.644 1.00 86.88 180 ALA A C 1
ATOM 1384 O O . ALA A 1 180 ? -15.690 8.027 29.329 1.00 86.88 180 ALA A O 1
ATOM 1385 N N . LYS A 1 181 ? -16.163 6.078 30.332 1.00 84.88 181 LYS A N 1
ATOM 1386 C CA . LYS A 1 181 ? -14.802 5.848 30.844 1.00 84.88 181 LYS A CA 1
ATOM 1387 C C . LYS A 1 181 ? -13.840 5.339 29.773 1.00 84.88 181 LYS A C 1
ATOM 1389 O O . LYS A 1 181 ? -12.655 5.638 29.829 1.00 84.88 181 LYS A O 1
ATOM 1394 N N . THR A 1 182 ? -14.323 4.499 28.860 1.00 86.75 182 THR A N 1
ATOM 1395 C CA . THR A 1 182 ? -13.446 3.720 27.965 1.00 86.75 182 THR A CA 1
ATOM 1396 C C . THR A 1 182 ? -13.677 3.990 26.485 1.00 86.75 182 THR A C 1
ATOM 1398 O O . THR A 1 182 ? -12.925 3.480 25.664 1.00 86.75 182 THR A O 1
ATOM 1401 N N . GLY A 1 183 ? -14.745 4.705 26.122 1.00 90.38 183 GLY A N 1
ATOM 1402 C CA . GLY A 1 183 ? -15.170 4.871 24.730 1.00 90.38 183 GLY A CA 1
ATOM 1403 C C . GLY A 1 183 ? -15.630 3.571 24.059 1.00 90.38 183 GLY A C 1
ATOM 1404 O O . GLY A 1 183 ? -16.016 3.587 22.893 1.00 90.38 183 GLY A O 1
ATOM 1405 N N . ARG A 1 184 ? -15.612 2.428 24.759 1.00 92.69 184 ARG A N 1
ATOM 1406 C CA . ARG A 1 184 ? -15.997 1.126 24.200 1.00 92.69 184 ARG A CA 1
ATOM 1407 C C . ARG A 1 184 ? -17.492 1.079 23.932 1.00 92.69 184 ARG A C 1
ATOM 1409 O O . ARG A 1 184 ? -18.276 1.550 24.760 1.00 92.69 184 ARG A O 1
ATOM 1416 N N . GLY A 1 185 ? -17.868 0.463 22.811 1.00 95.00 185 GLY A N 1
ATOM 1417 C CA . GLY A 1 185 ? -19.260 0.153 22.506 1.00 95.00 185 GLY A CA 1
ATOM 1418 C C . GLY A 1 185 ? -19.894 -0.692 23.612 1.00 95.00 185 GLY A C 1
ATOM 1419 O O . GLY A 1 185 ? -19.245 -1.576 24.174 1.00 95.00 185 GLY A O 1
ATOM 1420 N N . THR A 1 186 ? -21.157 -0.425 23.946 1.00 95.69 186 THR A N 1
ATOM 1421 C CA . THR A 1 186 ? -21.921 -1.297 24.855 1.00 95.69 186 THR A CA 1
ATOM 1422 C C . THR A 1 186 ? -22.099 -2.692 24.247 1.00 95.69 186 THR A C 1
ATOM 1424 O O . THR A 1 186 ? -22.025 -2.845 23.030 1.00 95.69 186 THR A O 1
ATOM 1427 N N . ALA A 1 187 ? -22.404 -3.712 25.058 1.00 93.19 187 ALA A N 1
ATOM 1428 C CA . ALA A 1 187 ? -22.666 -5.064 24.546 1.00 93.19 187 ALA A CA 1
ATOM 1429 C C . ALA A 1 187 ? -23.759 -5.080 23.457 1.00 93.19 187 ALA A C 1
ATOM 1431 O O . ALA A 1 187 ? -23.604 -5.737 22.432 1.00 93.19 187 ALA A O 1
ATOM 1432 N N . ALA A 1 188 ? -24.816 -4.278 23.635 1.00 96.31 188 ALA A N 1
ATOM 1433 C CA . ALA A 1 188 ? -25.864 -4.096 22.631 1.00 96.31 188 ALA A CA 1
ATOM 1434 C C . ALA A 1 188 ? -25.340 -3.447 21.338 1.00 96.31 188 ALA A C 1
ATOM 1436 O O . ALA A 1 188 ? -25.697 -3.882 20.250 1.00 96.31 188 ALA A O 1
ATOM 1437 N N . THR A 1 189 ? -24.458 -2.447 21.445 1.00 97.44 189 THR A N 1
ATOM 1438 C CA . THR A 1 189 ? -23.821 -1.808 20.281 1.00 97.44 189 THR A CA 1
ATOM 1439 C C . THR A 1 189 ? -22.932 -2.787 19.524 1.00 97.44 189 THR A C 1
ATOM 1441 O O . THR A 1 189 ? -22.998 -2.846 18.302 1.00 97.44 189 THR A O 1
ATOM 1444 N N . VAL A 1 190 ? -22.121 -3.569 20.241 1.00 94.88 190 VAL A N 1
ATOM 1445 C CA . VAL A 1 190 ? -21.238 -4.579 19.643 1.00 94.88 190 VAL A CA 1
ATOM 1446 C C . VAL A 1 190 ? -22.061 -5.650 18.928 1.00 94.88 190 VAL A C 1
ATOM 1448 O O . VAL A 1 190 ? -21.757 -5.971 17.785 1.00 94.88 190 VAL A O 1
ATOM 1451 N N . LYS A 1 191 ? -23.134 -6.148 19.555 1.00 94.88 191 LYS A N 1
ATOM 1452 C CA . LYS A 1 191 ? -24.052 -7.109 18.930 1.00 94.88 191 LYS A CA 1
ATOM 1453 C C . LYS A 1 191 ? -24.692 -6.540 17.659 1.00 94.88 191 LYS A C 1
ATOM 1455 O O . LYS A 1 191 ? -24.606 -7.162 16.609 1.00 94.88 191 LYS A O 1
ATOM 1460 N N . MET A 1 192 ? -25.263 -5.337 17.751 1.00 97.56 192 MET A N 1
ATOM 1461 C CA . MET A 1 192 ? -25.904 -4.654 16.625 1.00 97.56 192 MET A CA 1
ATOM 1462 C C . MET A 1 192 ? -24.932 -4.471 15.451 1.00 97.56 192 MET A C 1
ATOM 1464 O O . MET A 1 192 ? -25.277 -4.791 14.321 1.00 97.56 192 MET A O 1
ATOM 1468 N N . ILE A 1 193 ? -23.711 -3.979 15.702 1.00 97.31 193 ILE A N 1
ATOM 1469 C CA . ILE A 1 193 ? -22.704 -3.812 14.643 1.00 97.31 193 ILE A CA 1
ATOM 1470 C C . ILE A 1 193 ? -22.382 -5.1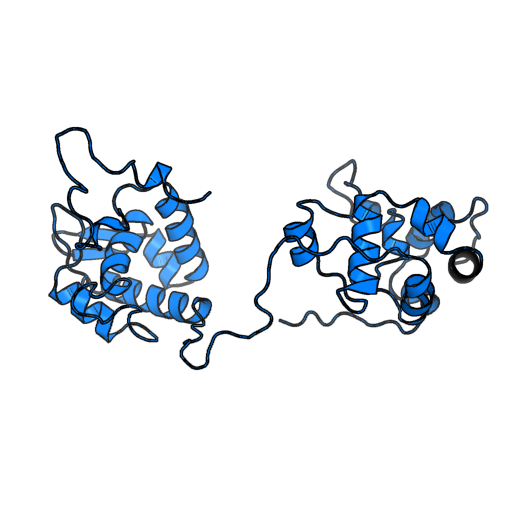63 14.001 1.00 97.31 193 ILE A C 1
ATOM 1472 O O . ILE A 1 193 ? -22.375 -5.236 12.777 1.00 97.31 193 ILE A O 1
ATOM 1476 N N . GLY A 1 194 ? -22.173 -6.217 14.796 1.00 95.31 194 GLY A N 1
ATOM 1477 C CA . GLY A 1 194 ? -21.832 -7.547 14.284 1.00 95.31 194 GLY A CA 1
ATOM 1478 C C . GLY A 1 194 ? -22.886 -8.145 13.358 1.00 95.31 194 GLY A C 1
ATOM 1479 O O . GLY A 1 194 ? -22.529 -8.730 12.341 1.00 95.31 194 GLY A O 1
ATOM 1480 N N . GLU A 1 195 ? -24.168 -7.925 13.652 1.00 95.00 195 GLU A N 1
ATOM 1481 C CA . GLU A 1 195 ? -25.289 -8.358 12.803 1.00 95.00 195 GLU A CA 1
ATOM 1482 C C . GLU A 1 195 ? -25.354 -7.613 11.456 1.00 95.00 195 GLU A C 1
ATOM 1484 O O . GLU A 1 195 ? -25.939 -8.120 10.503 1.00 95.00 195 GLU A O 1
ATOM 1489 N N . MET A 1 196 ? -24.753 -6.422 11.355 1.00 96.62 196 MET A N 1
ATOM 1490 C CA . MET A 1 196 ? -24.776 -5.583 10.147 1.00 96.62 196 MET A CA 1
ATOM 1491 C C . MET A 1 196 ? -23.442 -5.545 9.391 1.00 96.62 196 MET A C 1
ATOM 1493 O O . MET A 1 196 ? -23.348 -4.860 8.368 1.00 96.62 196 MET A O 1
ATOM 1497 N N . LEU A 1 197 ? -22.399 -6.229 9.876 1.00 95.38 197 LEU A N 1
ATOM 1498 C CA . LEU A 1 197 ? -21.124 -6.301 9.165 1.00 95.38 197 LEU A CA 1
ATOM 1499 C C . LEU A 1 197 ? -21.298 -7.047 7.838 1.00 95.38 197 LEU A C 1
ATOM 1501 O O . LEU A 1 197 ? -21.753 -8.189 7.789 1.00 95.38 197 LEU A O 1
ATOM 1505 N N . CYS A 1 198 ? -20.851 -6.413 6.759 1.00 92.50 198 CYS A N 1
ATOM 1506 C CA . CYS A 1 198 ? -20.598 -7.063 5.486 1.00 92.50 198 CYS A CA 1
ATOM 1507 C C . CYS A 1 198 ? -19.608 -8.213 5.716 1.00 92.50 198 CYS A C 1
ATOM 1509 O O . CYS A 1 198 ? -18.518 -7.982 6.244 1.00 92.50 198 CYS A O 1
ATOM 1511 N N . GLU A 1 199 ? -20.009 -9.430 5.332 1.00 88.31 199 GLU A N 1
ATOM 1512 C CA . GLU A 1 199 ? -19.245 -10.681 5.500 1.00 88.31 199 GLU A CA 1
ATOM 1513 C C . GLU A 1 199 ? -19.031 -11.116 6.969 1.00 88.31 199 GLU A C 1
ATOM 1515 O O . GLU A 1 199 ? -18.207 -11.992 7.252 1.00 88.31 199 GLU A O 1
ATOM 1520 N N . GLY A 1 200 ? -19.799 -10.533 7.899 1.00 89.56 200 GLY A N 1
ATOM 1521 C CA . GLY A 1 200 ? -19.762 -10.859 9.324 1.00 89.56 200 GLY A CA 1
ATOM 1522 C C . GLY A 1 200 ? -18.465 -10.452 10.031 1.00 89.56 200 GLY A C 1
ATOM 1523 O O . GLY A 1 200 ? -17.571 -9.814 9.466 1.00 89.56 200 GLY A O 1
ATOM 1524 N N . ASP A 1 201 ? -18.363 -10.820 11.309 1.00 90.12 201 ASP A N 1
ATOM 1525 C CA . ASP A 1 201 ? -17.113 -10.687 12.061 1.00 90.12 201 ASP A CA 1
ATOM 1526 C C . ASP A 1 201 ? -16.129 -11.806 11.665 1.00 90.12 201 ASP A C 1
ATOM 1528 O O . ASP A 1 201 ? -16.504 -12.828 11.086 1.00 90.12 201 ASP A O 1
ATOM 1532 N N . TRP A 1 202 ? -14.841 -11.604 11.940 1.00 85.12 202 TRP A N 1
ATOM 1533 C CA . TRP A 1 202 ? -13.818 -12.614 11.631 1.00 85.12 202 TRP A CA 1
ATOM 1534 C C . TRP A 1 202 ? -13.741 -13.709 12.686 1.00 85.12 202 TRP A C 1
ATOM 1536 O O . TRP A 1 202 ? -13.335 -14.822 12.374 1.00 85.12 202 TRP A O 1
ATOM 1546 N N . TYR A 1 203 ? -14.123 -13.379 13.919 1.00 79.12 203 TYR A N 1
ATOM 1547 C CA . TYR A 1 203 ? -14.067 -14.278 15.061 1.00 79.12 203 TYR A CA 1
ATOM 1548 C C . TYR A 1 203 ? -15.449 -14.355 15.706 1.00 79.12 203 TYR A C 1
ATOM 1550 O O . TYR A 1 203 ? -15.960 -13.358 16.222 1.00 79.12 203 TYR A O 1
ATOM 1558 N N . ASP A 1 204 ? -16.044 -15.542 15.679 1.00 67.50 204 ASP A N 1
ATOM 1559 C CA . ASP A 1 204 ? -17.336 -15.867 16.290 1.00 67.50 204 ASP A CA 1
ATOM 1560 C C . ASP A 1 204 ? -17.196 -16.777 17.523 1.00 67.50 204 ASP A C 1
ATOM 1562 O O . ASP A 1 204 ? -18.111 -16.843 18.346 1.00 67.50 204 ASP A O 1
ATOM 1566 N N . ALA A 1 205 ? -16.032 -17.413 17.701 1.00 74.50 205 ALA A N 1
ATOM 1567 C CA . ALA A 1 205 ? -15.714 -18.237 18.860 1.00 74.50 205 ALA A CA 1
ATOM 1568 C C . ALA A 1 205 ? -15.969 -17.473 20.166 1.00 74.50 205 ALA A C 1
ATOM 1570 O O . ALA A 1 205 ? -15.411 -16.397 20.382 1.00 74.50 205 ALA A O 1
ATOM 1571 N N . ALA A 1 206 ? -16.773 -18.045 21.068 1.00 71.06 206 ALA A N 1
ATOM 1572 C CA . ALA A 1 206 ? -17.222 -17.384 22.299 1.00 71.06 206 ALA A CA 1
ATOM 1573 C C . ALA A 1 206 ? -16.069 -16.892 23.201 1.00 71.06 206 ALA A C 1
ATOM 1575 O O . ALA A 1 206 ? -16.213 -15.906 23.923 1.00 71.06 206 ALA A O 1
ATOM 1576 N N . GLU A 1 207 ? -14.918 -17.560 23.135 1.00 72.31 207 GLU A N 1
ATOM 1577 C CA . GLU A 1 207 ? -13.715 -17.276 23.925 1.00 72.31 207 GLU A CA 1
ATOM 1578 C C . GLU A 1 207 ? -12.990 -16.002 23.474 1.00 72.31 207 GLU A C 1
ATOM 1580 O O . GLU A 1 207 ? -12.467 -15.247 24.298 1.00 72.31 207 GLU A O 1
ATOM 1585 N N . ILE A 1 208 ? -12.974 -15.754 22.161 1.00 76.12 208 ILE A N 1
ATOM 1586 C CA . ILE A 1 208 ? -12.370 -14.564 21.554 1.00 76.12 208 ILE A CA 1
ATOM 1587 C C . ILE A 1 208 ? -13.431 -13.474 21.449 1.00 76.12 208 ILE A C 1
ATOM 1589 O O . ILE A 1 208 ? -13.174 -12.339 21.832 1.00 76.12 208 ILE A O 1
ATOM 1593 N N . GLY A 1 209 ? -14.633 -13.843 21.001 1.00 79.44 209 GLY A N 1
ATOM 1594 C CA . GLY A 1 209 ? -15.781 -13.021 20.632 1.00 79.44 209 GLY A CA 1
ATOM 1595 C C . GLY A 1 209 ? -15.486 -11.995 19.525 1.00 79.44 209 GLY A C 1
ATOM 1596 O O . GLY A 1 209 ? -14.385 -11.967 18.979 1.00 79.44 209 GLY A O 1
ATOM 1597 N N . PRO A 1 210 ? -16.442 -11.101 19.213 1.00 88.31 210 PRO A N 1
ATOM 1598 C CA . PRO A 1 210 ? -16.356 -10.263 18.020 1.00 88.31 210 PRO A CA 1
ATOM 1599 C C . PRO A 1 210 ? -15.188 -9.279 18.099 1.00 88.31 210 PRO A C 1
ATOM 1601 O O . PRO A 1 210 ? -14.984 -8.627 19.137 1.00 88.31 210 PRO A O 1
ATOM 1604 N N . MET A 1 211 ? -14.446 -9.165 16.996 1.00 89.31 211 MET A N 1
ATOM 1605 C CA . MET A 1 211 ? -13.259 -8.322 16.881 1.00 89.31 211 MET A CA 1
ATOM 1606 C C . MET A 1 211 ? -13.577 -7.045 16.108 1.00 89.31 211 MET A C 1
ATOM 1608 O O . MET A 1 211 ? -13.375 -5.946 16.629 1.00 89.31 211 MET A O 1
ATOM 1612 N N . GLN A 1 212 ? -14.141 -7.167 14.903 1.00 92.50 212 GLN A N 1
ATOM 1613 C CA . GLN A 1 212 ? -14.504 -6.007 14.086 1.00 92.50 212 GLN A CA 1
ATOM 1614 C C . GLN A 1 212 ? -15.567 -5.160 14.792 1.00 92.50 212 GLN A C 1
ATOM 1616 O O . GLN A 1 212 ? -15.424 -3.943 14.922 1.00 92.50 212 GLN A O 1
ATOM 1621 N N . SER A 1 213 ? -16.602 -5.810 15.324 1.00 94.00 213 SER A N 1
ATOM 1622 C CA . SER A 1 213 ? -17.729 -5.131 15.973 1.00 94.00 213 SER A CA 1
ATOM 1623 C C . SER A 1 213 ? -17.320 -4.387 17.246 1.00 94.00 213 SER A C 1
ATOM 1625 O O . SER A 1 213 ? -17.878 -3.343 17.583 1.00 94.00 213 SER A O 1
ATOM 1627 N N . PHE A 1 214 ? -16.310 -4.911 17.943 1.00 92.81 214 PHE A N 1
ATOM 1628 C CA . PHE A 1 214 ? -15.689 -4.255 19.089 1.00 92.81 214 PHE A CA 1
ATOM 1629 C C . PHE A 1 214 ? -14.803 -3.074 18.668 1.00 92.81 214 PHE A C 1
ATOM 1631 O O . PHE A 1 214 ? -14.831 -2.022 19.310 1.00 92.81 214 PHE A O 1
ATOM 1638 N N . ALA A 1 215 ? -14.016 -3.242 17.603 1.00 93.19 215 ALA A N 1
ATOM 1639 C CA . ALA A 1 215 ? -13.017 -2.270 17.178 1.00 93.19 215 ALA A CA 1
ATOM 1640 C C . ALA A 1 215 ? -13.631 -1.023 16.529 1.00 93.19 215 ALA A C 1
ATOM 1642 O O . ALA A 1 215 ? -13.166 0.085 16.797 1.00 93.19 215 ALA A O 1
ATOM 1643 N N . TRP A 1 216 ? -14.685 -1.167 15.716 1.00 95.50 216 TRP A N 1
ATOM 1644 C CA . TRP A 1 216 ? -15.247 -0.066 14.923 1.00 95.50 216 TRP A CA 1
ATOM 1645 C C . TRP A 1 216 ? -15.575 1.208 15.720 1.00 95.50 216 TRP A C 1
ATOM 1647 O O . TRP A 1 216 ? -15.086 2.272 15.330 1.00 95.50 216 TRP A O 1
ATOM 1657 N N . PRO A 1 217 ? -16.320 1.161 16.846 1.00 95.81 217 PRO A N 1
ATOM 1658 C CA . PRO A 1 217 ? -16.600 2.361 17.638 1.00 95.81 217 PRO A CA 1
ATOM 1659 C C . PRO A 1 217 ? -15.332 3.086 18.086 1.00 95.81 217 PRO A C 1
ATOM 1661 O O . PRO A 1 217 ? -15.273 4.317 18.078 1.00 95.81 217 PRO A O 1
ATOM 1664 N N . LEU A 1 218 ? -14.306 2.330 18.472 1.00 94.75 218 LEU A N 1
ATOM 1665 C CA . LEU A 1 218 ? -13.054 2.906 18.923 1.00 94.75 218 LEU A CA 1
ATOM 1666 C C . LEU A 1 218 ? -12.224 3.434 17.746 1.00 94.75 218 LEU A C 1
ATOM 1668 O O . LEU A 1 218 ? -11.605 4.484 17.881 1.00 94.75 218 LEU A O 1
ATOM 1672 N N . LEU A 1 219 ? -12.227 2.757 16.591 1.00 95.12 219 LEU A N 1
ATOM 1673 C CA . LEU A 1 219 ? -11.524 3.195 15.379 1.00 95.12 219 LEU A CA 1
ATOM 1674 C C . LEU A 1 219 ? -12.088 4.519 14.859 1.00 95.12 219 LEU A C 1
ATOM 1676 O O . LEU A 1 219 ? -11.321 5.407 14.495 1.00 95.12 219 LEU A O 1
ATOM 1680 N N . LEU A 1 220 ? -13.411 4.699 14.895 1.00 96.12 220 LEU A N 1
ATOM 1681 C CA . LEU A 1 220 ? -14.040 5.975 14.546 1.00 96.12 220 LEU A CA 1
ATOM 1682 C C . LEU A 1 220 ? -13.594 7.108 15.482 1.00 96.12 220 LEU A C 1
ATOM 1684 O O . LEU A 1 220 ? -13.274 8.206 15.015 1.00 96.12 220 LEU A O 1
ATOM 1688 N N . GLN A 1 221 ? -13.560 6.846 16.795 1.00 95.00 221 GLN A N 1
ATOM 1689 C CA . GLN A 1 221 ? -13.121 7.816 17.806 1.00 95.00 221 GLN A CA 1
ATOM 1690 C C . GLN A 1 221 ? -11.631 8.133 17.663 1.00 95.00 221 GLN A C 1
ATOM 1692 O O . GLN A 1 221 ? -11.245 9.297 17.574 1.00 95.00 221 GLN A O 1
ATOM 1697 N N . GLY A 1 222 ? -10.790 7.104 17.570 1.00 92.38 222 GLY A N 1
ATOM 1698 C CA . GLY A 1 222 ? -9.343 7.239 17.456 1.00 92.38 222 GLY A CA 1
ATOM 1699 C C . GLY A 1 222 ? -8.899 7.844 16.121 1.00 92.38 222 GLY A C 1
ATOM 1700 O O . GLY A 1 222 ? -7.934 8.609 16.075 1.00 92.38 222 GLY A O 1
ATOM 1701 N N . GLY A 1 223 ? -9.659 7.583 15.055 1.00 93.00 223 GLY A N 1
ATOM 1702 C CA . GLY A 1 223 ? -9.554 8.234 13.749 1.00 93.00 223 GLY A CA 1
ATOM 1703 C C . GLY A 1 223 ? -10.086 9.671 13.729 1.00 93.00 223 GLY A C 1
ATOM 1704 O O . GLY A 1 223 ? -9.878 10.411 12.764 1.00 93.00 223 GLY A O 1
ATOM 1705 N N . GLY A 1 224 ? -10.739 10.122 14.801 1.00 94.56 224 GLY A N 1
ATOM 1706 C CA . GLY A 1 224 ? -11.313 11.459 14.909 1.00 94.56 224 GLY A CA 1
ATOM 1707 C C . GLY A 1 224 ? -12.338 11.754 13.817 1.00 94.56 224 GLY A C 1
ATOM 1708 O O . GLY A 1 224 ? -12.343 12.864 13.287 1.00 94.56 224 GLY A O 1
ATOM 1709 N N . LEU A 1 225 ? -13.163 10.770 13.457 1.00 97.00 225 LEU A N 1
ATOM 1710 C CA . LEU A 1 225 ? -14.317 10.947 12.564 1.00 97.00 225 LEU A CA 1
ATOM 1711 C C . LEU A 1 225 ? -15.610 11.225 13.342 1.00 97.00 225 LEU A C 1
ATOM 1713 O O . LEU A 1 225 ? -16.589 11.728 12.793 1.00 97.00 225 LEU A O 1
ATOM 1717 N N . VAL A 1 226 ? -15.603 10.924 14.636 1.00 97.00 226 VAL A N 1
ATOM 1718 C CA . VAL A 1 226 ? -16.728 11.118 15.549 1.00 97.00 226 VAL A CA 1
ATOM 1719 C C . VAL A 1 226 ? -16.284 11.875 16.790 1.00 97.00 226 VAL A C 1
ATOM 1721 O O . VAL A 1 226 ? -15.093 11.979 17.088 1.00 97.00 226 VAL A O 1
ATOM 1724 N N . LYS A 1 227 ? -17.266 12.390 17.519 1.00 94.88 227 LYS A N 1
ATOM 1725 C CA . LYS A 1 227 ? -17.143 12.879 18.891 1.00 94.88 227 LYS A CA 1
ATOM 1726 C C . LYS A 1 227 ? -18.159 12.143 19.764 1.00 94.88 227 LYS A C 1
ATOM 1728 O O . LYS A 1 227 ? -19.141 11.599 19.258 1.00 94.88 227 LYS A O 1
ATOM 1733 N N . THR A 1 228 ? -17.923 12.129 21.066 1.00 93.62 228 THR A N 1
ATOM 1734 C CA . THR A 1 228 ? -18.917 11.675 22.036 1.00 93.62 228 THR A CA 1
ATOM 1735 C C . THR A 1 228 ? -19.965 12.766 22.252 1.00 93.62 228 THR A C 1
ATOM 1737 O O . THR A 1 228 ? -19.638 13.939 22.425 1.00 93.62 228 THR A O 1
ATOM 1740 N N . ASP A 1 229 ? -21.230 12.365 22.233 1.00 90.62 229 ASP A N 1
ATOM 1741 C CA . ASP A 1 229 ? -22.390 13.166 22.610 1.00 90.62 229 ASP A CA 1
ATOM 1742 C C . ASP A 1 229 ? -23.165 12.387 23.680 1.00 90.62 229 ASP A C 1
ATOM 1744 O O . ASP A 1 229 ? -23.851 11.397 23.394 1.00 90.62 229 ASP A O 1
ATOM 1748 N N . GLY A 1 230 ? -22.945 12.761 24.943 1.00 88.38 230 GLY A N 1
ATOM 1749 C CA . GLY A 1 230 ? -23.398 11.995 26.101 1.00 88.38 230 GLY A CA 1
ATOM 1750 C C . GLY A 1 230 ? -22.864 10.557 26.083 1.00 88.38 230 GLY A C 1
ATOM 1751 O O . GLY A 1 230 ? -21.660 10.325 26.172 1.00 88.38 230 GLY A O 1
ATOM 1752 N N . SER A 1 231 ? -23.774 9.585 25.972 1.00 93.19 231 SER A N 1
ATOM 1753 C CA . SER A 1 231 ? -23.468 8.146 25.907 1.00 93.19 231 SER A CA 1
ATOM 1754 C C . SER A 1 231 ? -23.478 7.574 24.484 1.00 93.19 231 SER A C 1
ATOM 1756 O O . SER A 1 231 ? -23.516 6.355 24.313 1.00 93.19 231 SER A O 1
ATOM 1758 N N . SER A 1 232 ? -23.492 8.425 23.457 1.00 96.50 232 SER A N 1
ATOM 1759 C CA . SER A 1 232 ? -23.520 8.042 22.039 1.00 96.50 232 SER A CA 1
ATOM 1760 C C . SER A 1 232 ? -22.385 8.685 21.247 1.00 96.50 232 SER A C 1
ATOM 1762 O O . SER A 1 232 ? -21.795 9.671 21.682 1.00 96.50 232 SER A O 1
ATOM 1764 N N . LEU A 1 233 ? -22.076 8.130 20.076 1.00 97.50 233 LEU A N 1
ATOM 1765 C CA . LEU A 1 233 ? -21.190 8.767 19.101 1.00 97.50 233 LEU A CA 1
ATOM 1766 C C . LEU A 1 233 ? -21.998 9.568 18.081 1.00 97.50 233 LEU A C 1
ATOM 1768 O O . LEU A 1 233 ? -23.051 9.119 17.638 1.00 97.50 233 LEU A O 1
ATOM 1772 N N . GLU A 1 234 ? -21.459 10.720 17.689 1.00 97.19 234 GLU A N 1
ATOM 1773 C CA . GLU A 1 234 ? -21.987 11.596 16.641 1.00 97.19 234 GLU A CA 1
ATOM 1774 C C . GLU A 1 234 ? -20.865 11.937 15.649 1.00 97.19 234 GLU A C 1
ATOM 1776 O O . GLU A 1 234 ? -19.713 12.146 16.049 1.00 97.19 234 GLU A O 1
ATOM 1781 N N . LEU A 1 235 ? -21.176 12.004 14.349 1.00 97.81 235 LEU A N 1
ATOM 1782 C CA . LEU A 1 235 ? -20.198 12.418 13.340 1.00 97.81 235 LEU A CA 1
ATOM 1783 C C . LEU A 1 235 ? -19.717 13.856 13.585 1.00 97.81 235 LEU A C 1
ATOM 1785 O O . LEU A 1 235 ? -20.498 14.760 13.878 1.00 97.81 235 LEU A O 1
ATOM 1789 N N . ASN A 1 236 ? -18.421 14.090 13.388 1.00 97.00 236 ASN A 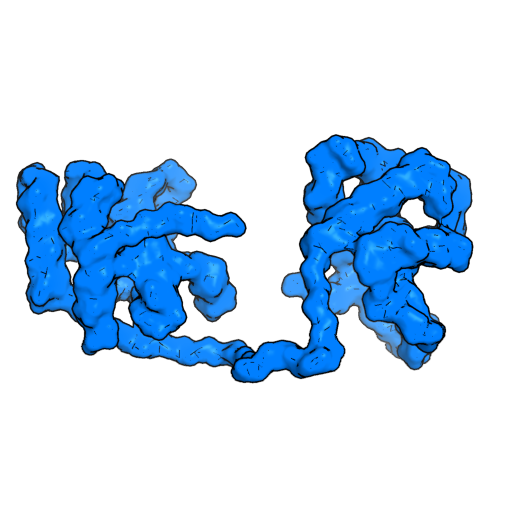N 1
ATOM 1790 C CA . ASN A 1 236 ? -17.886 15.442 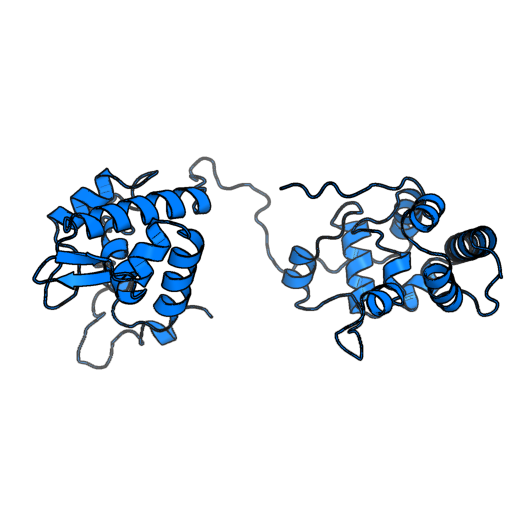13.233 1.00 97.00 236 ASN A CA 1
ATOM 1791 C C . ASN A 1 236 ? -17.791 15.814 11.737 1.00 97.00 236 ASN A C 1
ATOM 1793 O O . ASN A 1 236 ? -18.189 15.044 10.863 1.00 97.00 236 ASN A O 1
ATOM 1797 N N . GLN A 1 237 ? -17.236 16.987 11.417 1.00 96.44 237 GLN A N 1
ATOM 1798 C CA . GLN A 1 237 ? -17.097 17.434 10.022 1.00 96.44 237 GLN A CA 1
ATOM 1799 C C . GLN A 1 237 ? -16.264 16.474 9.152 1.00 96.44 237 GLN A C 1
ATOM 1801 O O . GLN A 1 237 ? -16.589 16.263 7.983 1.00 96.44 237 GLN A O 1
ATOM 1806 N N . ALA A 1 238 ? -15.224 15.849 9.714 1.00 96.62 238 ALA A N 1
ATOM 1807 C CA . ALA A 1 238 ? -14.414 14.864 9.000 1.00 96.62 238 ALA A CA 1
ATOM 1808 C C . ALA A 1 238 ? -15.200 13.570 8.740 1.00 96.62 238 ALA A C 1
ATOM 1810 O O . ALA A 1 238 ? -15.170 13.062 7.620 1.00 96.62 238 ALA A O 1
ATOM 1811 N N . GLY A 1 239 ? -15.954 13.076 9.727 1.00 97.19 239 GLY A N 1
ATOM 1812 C CA . GLY A 1 239 ? -16.831 11.913 9.556 1.00 97.19 239 GLY A CA 1
ATOM 1813 C C . GLY A 1 239 ? -17.951 12.152 8.546 1.00 97.19 239 GLY A C 1
ATOM 1814 O O . GLY A 1 239 ? -18.191 11.310 7.685 1.00 97.19 239 GLY A O 1
ATOM 1815 N N . LEU A 1 240 ? -18.583 13.331 8.580 1.00 97.00 240 LEU A N 1
ATOM 1816 C CA . LEU A 1 240 ? -19.602 13.728 7.601 1.00 97.00 240 LEU A CA 1
ATOM 1817 C C . LEU A 1 240 ? -19.037 13.778 6.179 1.00 97.00 240 LEU A C 1
ATOM 1819 O O . LEU A 1 240 ? -19.683 13.309 5.240 1.00 97.00 240 LEU A O 1
ATOM 1823 N N . LYS A 1 241 ? -17.830 14.331 6.006 1.00 97.31 241 LYS A N 1
ATOM 1824 C CA . LYS A 1 241 ? -17.141 14.348 4.710 1.00 97.31 241 LYS A CA 1
ATOM 1825 C C . LYS A 1 241 ? -16.848 12.928 4.222 1.00 97.31 241 LYS A C 1
ATOM 1827 O O . LYS A 1 241 ? -17.131 12.632 3.061 1.00 97.31 241 LYS A O 1
ATOM 1832 N N . ALA A 1 242 ? -16.317 12.075 5.100 1.00 97.12 242 ALA A N 1
ATOM 1833 C CA . ALA A 1 242 ? -15.995 10.691 4.775 1.00 97.12 242 ALA A CA 1
ATOM 1834 C C . ALA A 1 242 ? -17.241 9.930 4.301 1.00 97.12 242 ALA A C 1
ATOM 1836 O O . ALA A 1 242 ? -17.234 9.380 3.204 1.00 97.12 242 ALA A O 1
ATOM 1837 N N . LEU A 1 243 ? -18.338 9.996 5.064 1.00 97.25 243 LEU A N 1
ATOM 1838 C CA . LEU A 1 243 ? -19.591 9.320 4.721 1.00 97.25 243 LEU A CA 1
ATOM 1839 C C . LEU A 1 243 ? -20.174 9.799 3.383 1.00 97.25 243 LEU A C 1
ATOM 1841 O O . LEU A 1 243 ? -20.648 8.988 2.596 1.00 97.25 243 LEU A O 1
ATOM 1845 N N . LYS A 1 244 ? -20.149 11.110 3.111 1.00 95.88 244 LYS A N 1
ATOM 1846 C CA . LYS A 1 244 ? -20.810 11.671 1.922 1.00 95.88 244 LYS A CA 1
ATOM 1847 C C . LYS A 1 244 ? -20.037 11.475 0.621 1.00 95.88 244 LYS A C 1
ATOM 1849 O O . LYS A 1 244 ? -20.665 11.432 -0.432 1.00 95.88 244 LYS A O 1
ATOM 1854 N N . LYS A 1 245 ? -18.700 11.506 0.658 1.00 93.19 245 LYS A N 1
ATOM 1855 C CA . LYS A 1 245 ? -17.895 11.655 -0.570 1.00 93.19 245 LYS A CA 1
ATOM 1856 C C . LYS A 1 245 ? -16.587 10.869 -0.595 1.00 93.19 245 LYS A C 1
ATOM 1858 O O . LYS A 1 245 ? -16.001 10.771 -1.666 1.00 93.19 245 LYS A O 1
ATOM 1863 N N . ASP A 1 246 ? -16.091 10.377 0.541 1.00 95.25 246 ASP A N 1
ATOM 1864 C CA . ASP A 1 246 ? -14.708 9.893 0.623 1.00 95.25 246 ASP A CA 1
ATOM 1865 C C . ASP A 1 246 ? -14.499 8.854 1.737 1.00 95.25 246 ASP A C 1
ATOM 1867 O O . ASP A 1 246 ? -13.797 9.083 2.726 1.00 95.25 246 ASP A O 1
ATOM 1871 N N . LEU A 1 247 ? -15.130 7.686 1.585 1.00 96.31 247 LEU A N 1
ATOM 1872 C CA . LEU A 1 247 ? -14.977 6.581 2.537 1.00 96.31 247 LEU A CA 1
ATOM 1873 C C . LEU A 1 247 ? -13.532 6.070 2.585 1.00 96.31 247 LEU A C 1
ATOM 1875 O O . LEU A 1 247 ? -13.009 5.816 3.668 1.00 96.31 247 LEU A O 1
ATOM 1879 N N . ALA A 1 2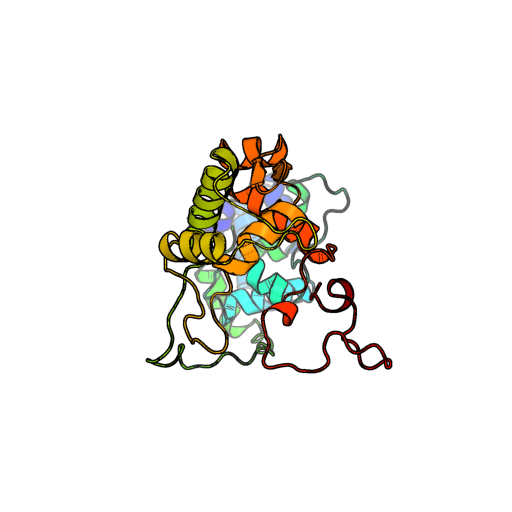48 ? -12.866 5.972 1.430 1.00 95.44 248 ALA A N 1
ATOM 1880 C CA . ALA A 1 248 ? -11.474 5.536 1.343 1.00 95.44 248 ALA A CA 1
ATOM 1881 C C . ALA A 1 248 ? -10.531 6.499 2.083 1.00 95.44 248 ALA A C 1
ATOM 1883 O O . ALA A 1 248 ? -9.679 6.059 2.858 1.00 95.44 248 ALA A O 1
ATOM 1884 N N . GLY A 1 249 ? -10.716 7.813 1.917 1.00 94.62 249 GLY A N 1
ATOM 1885 C CA . GLY A 1 249 ? -10.002 8.827 2.688 1.00 94.62 249 GLY A CA 1
ATOM 1886 C C . GLY A 1 249 ? -10.314 8.760 4.183 1.00 94.62 249 GLY A C 1
ATOM 1887 O O . GLY A 1 249 ? -9.408 8.934 4.997 1.00 94.62 249 GLY A O 1
ATOM 1888 N N . GLY A 1 250 ? -11.554 8.428 4.560 1.00 96.00 250 GLY A N 1
ATOM 1889 C CA . GLY A 1 250 ? -11.944 8.151 5.945 1.00 96.00 250 GLY A CA 1
ATOM 1890 C C . GLY A 1 250 ? -11.185 6.971 6.560 1.00 96.00 250 GLY A C 1
ATOM 1891 O O . GLY A 1 250 ? -10.592 7.118 7.628 1.00 96.00 250 GLY A O 1
ATOM 1892 N N . ILE A 1 251 ? -11.131 5.828 5.867 1.00 95.94 251 ILE A N 1
ATOM 1893 C CA . ILE A 1 251 ? -10.366 4.642 6.295 1.00 95.94 251 ILE A CA 1
ATOM 1894 C C . ILE A 1 251 ? -8.874 4.975 6.400 1.00 95.94 251 ILE A C 1
ATOM 1896 O O . ILE A 1 251 ? -8.240 4.667 7.408 1.00 95.94 251 ILE A O 1
ATOM 1900 N N . LYS A 1 252 ? -8.319 5.680 5.408 1.00 94.19 252 LYS A N 1
ATOM 1901 C CA . LYS A 1 252 ? -6.926 6.144 5.440 1.00 94.19 252 LYS A CA 1
ATOM 1902 C C . LYS A 1 252 ? -6.651 7.058 6.640 1.00 94.19 252 LYS A C 1
ATOM 1904 O O . LYS A 1 252 ? -5.607 6.945 7.275 1.00 94.19 252 LYS A O 1
ATOM 1909 N N . ALA A 1 253 ? -7.581 7.950 6.979 1.00 92.56 253 ALA A N 1
ATOM 1910 C CA . ALA A 1 253 ? -7.456 8.825 8.142 1.00 92.56 253 ALA A CA 1
ATOM 1911 C C . ALA A 1 253 ? -7.515 8.049 9.468 1.00 92.56 253 ALA A C 1
ATOM 1913 O O . ALA A 1 253 ? -6.754 8.369 10.384 1.00 92.56 253 ALA A O 1
ATOM 1914 N N . ILE A 1 254 ? -8.379 7.028 9.561 1.00 94.06 254 ILE A N 1
ATOM 1915 C CA . ILE A 1 254 ? -8.407 6.096 10.696 1.00 94.06 254 ILE A CA 1
ATOM 1916 C C . ILE A 1 254 ? -7.046 5.418 10.831 1.00 94.06 254 ILE A C 1
ATOM 1918 O O . ILE A 1 254 ? -6.451 5.511 11.899 1.00 94.06 254 ILE A O 1
ATOM 1922 N N . TRP A 1 255 ? -6.530 4.812 9.758 1.00 91.62 255 TRP A N 1
ATOM 1923 C CA . TRP A 1 255 ? -5.248 4.101 9.756 1.00 91.62 255 TRP A CA 1
ATOM 1924 C C . TRP A 1 255 ? -4.088 4.981 10.238 1.00 91.62 255 TRP A C 1
ATOM 1926 O O . TRP A 1 255 ? -3.407 4.649 11.207 1.00 91.62 255 TRP A O 1
ATOM 1936 N N . ASN A 1 256 ? -3.928 6.161 9.633 1.00 90.94 256 ASN A N 1
ATOM 1937 C CA . ASN A 1 256 ? -2.831 7.081 9.949 1.00 90.94 256 ASN A CA 1
ATOM 1938 C C . ASN A 1 256 ? -2.847 7.571 11.405 1.00 90.94 256 ASN A C 1
ATOM 1940 O O . ASN A 1 256 ? -1.805 7.893 11.972 1.00 90.94 256 ASN A O 1
ATOM 1944 N N . LYS A 1 257 ? -4.032 7.700 12.011 1.00 90.69 257 LYS A N 1
ATOM 1945 C CA . LYS A 1 257 ? -4.144 8.095 13.420 1.00 90.69 257 LYS A CA 1
ATOM 1946 C C . LYS A 1 257 ? -4.025 6.905 14.351 1.00 90.69 257 LYS A C 1
ATOM 1948 O O . LYS A 1 257 ? -3.419 7.048 15.410 1.00 90.69 257 LYS A O 1
ATOM 1953 N N . TRP A 1 258 ? -4.598 5.766 13.967 1.00 87.88 258 TRP A N 1
ATOM 1954 C CA . TRP A 1 258 ? -4.568 4.527 14.731 1.00 87.88 258 TRP A CA 1
ATOM 1955 C C . TRP A 1 258 ? -3.141 4.175 15.128 1.00 87.88 258 TRP A C 1
ATOM 1957 O O . TRP A 1 258 ? -2.920 3.960 16.309 1.00 87.88 258 TRP A O 1
ATOM 1967 N N . GLU A 1 259 ? -2.176 4.273 14.209 1.00 84.56 259 GLU A N 1
ATOM 1968 C CA . GLU A 1 259 ? -0.741 4.057 14.456 1.00 84.56 259 GLU A CA 1
ATOM 1969 C C . GLU A 1 259 ? -0.255 4.683 15.782 1.00 84.56 259 GLU A C 1
ATOM 1971 O O . GLU A 1 259 ? 0.373 4.026 16.614 1.00 84.56 259 GLU A O 1
ATOM 1976 N N . LYS A 1 260 ? -0.645 5.934 16.044 1.00 83.94 260 LYS A N 1
ATOM 1977 C CA . LYS A 1 260 ? -0.147 6.745 17.168 1.00 83.94 260 LYS A CA 1
ATOM 1978 C C . LYS A 1 260 ? -1.124 6.829 18.340 1.00 83.94 260 LYS A C 1
ATOM 1980 O O . LYS A 1 260 ? -0.778 7.358 19.394 1.00 83.94 260 LYS A O 1
ATOM 1985 N N . ASN A 1 261 ? -2.350 6.343 18.167 1.00 84.62 261 ASN A N 1
ATOM 1986 C CA . ASN A 1 261 ? -3.422 6.519 19.137 1.00 84.62 261 ASN A CA 1
ATOM 1987 C C . ASN A 1 261 ? -3.373 5.452 20.245 1.00 84.62 261 ASN A C 1
ATOM 1989 O O . ASN A 1 261 ? -3.169 4.272 19.975 1.00 84.62 261 ASN A O 1
ATOM 1993 N N . THR A 1 262 ? -3.596 5.846 21.497 1.00 84.00 262 THR A N 1
ATOM 1994 C CA . THR A 1 262 ? -3.621 4.950 22.667 1.00 84.00 262 THR A CA 1
ATOM 1995 C C . THR A 1 262 ? -5.030 4.583 23.144 1.00 84.00 262 THR A C 1
ATOM 1997 O O . THR A 1 262 ? -5.164 3.768 24.051 1.00 84.00 262 THR A O 1
ATOM 2000 N N . LEU A 1 263 ? -6.081 5.147 22.536 1.00 83.19 263 LEU A N 1
ATOM 2001 C CA . LEU A 1 263 ? -7.489 4.861 22.842 1.00 83.19 263 LEU A CA 1
ATOM 2002 C C . LEU A 1 263 ? -7.832 3.381 22.628 1.00 83.19 263 LEU A C 1
ATOM 2004 O O . LEU A 1 263 ? -8.669 2.825 23.337 1.00 83.19 263 LEU A O 1
ATOM 2008 N N . ILE A 1 264 ? -7.183 2.754 21.647 1.00 81.44 264 ILE A N 1
ATOM 2009 C CA . ILE A 1 264 ? -7.302 1.328 21.358 1.00 81.44 264 ILE A CA 1
ATOM 2010 C C . ILE A 1 264 ? -5.974 0.668 21.668 1.00 81.44 264 ILE A C 1
ATOM 2012 O O . ILE A 1 264 ? -4.940 1.066 21.133 1.00 81.44 264 ILE A O 1
ATOM 2016 N N . ASP A 1 265 ? -6.046 -0.374 22.483 1.00 84.88 265 ASP A N 1
ATOM 2017 C CA . ASP A 1 265 ? -5.058 -1.441 22.508 1.00 84.88 265 ASP A CA 1
ATOM 2018 C C . ASP A 1 265 ? -5.746 -2.704 21.979 1.00 84.88 265 ASP A C 1
ATOM 2020 O O . ASP A 1 265 ? -6.733 -3.165 22.564 1.00 84.88 265 ASP A O 1
ATOM 2024 N N . GLU A 1 266 ? -5.261 -3.236 20.861 1.00 80.81 266 GLU A N 1
ATOM 2025 C CA . GLU A 1 266 ? -5.836 -4.388 20.159 1.00 80.81 266 GLU A CA 1
ATOM 2026 C C . GLU A 1 266 ? -5.843 -5.629 21.059 1.00 80.81 266 GLU A C 1
ATOM 2028 O O . GLU A 1 266 ? -6.796 -6.409 21.052 1.00 80.81 266 GLU A O 1
ATOM 2033 N N . PHE A 1 267 ? -4.833 -5.765 21.924 1.00 80.31 267 PHE A N 1
ATOM 2034 C CA . PHE A 1 267 ? -4.733 -6.889 22.852 1.00 80.31 267 PHE A CA 1
ATOM 2035 C C . PHE A 1 267 ? -5.750 -6.818 23.987 1.00 80.31 267 PHE A C 1
ATOM 2037 O O . PHE A 1 267 ? -6.115 -7.856 24.542 1.00 80.31 267 PHE A O 1
ATOM 2044 N N . SER A 1 268 ? -6.299 -5.631 24.274 1.00 80.06 268 SER A N 1
ATOM 2045 C CA . SER A 1 268 ? -7.301 -5.470 25.331 1.00 80.06 268 SER A CA 1
ATOM 2046 C C . SER A 1 268 ? -8.601 -6.234 25.061 1.00 80.06 268 SER A C 1
ATOM 2048 O O . SER A 1 268 ? -9.397 -6.420 25.985 1.00 80.06 268 SER A O 1
ATOM 2050 N N . ARG A 1 269 ? -8.817 -6.689 23.817 1.00 81.12 269 ARG A N 1
ATOM 2051 C CA . ARG A 1 269 ? -9.925 -7.573 23.447 1.00 81.12 269 ARG A CA 1
ATOM 2052 C C . ARG A 1 269 ? -9.645 -9.049 23.739 1.00 81.12 269 ARG A C 1
ATOM 2054 O O . ARG A 1 269 ? -10.591 -9.798 23.979 1.00 81.12 269 ARG A O 1
ATOM 2061 N N . VAL A 1 270 ? -8.377 -9.458 23.741 1.00 80.00 270 VAL A N 1
ATOM 2062 C CA . VAL A 1 270 ? -7.939 -10.853 23.876 1.00 80.00 270 VAL A CA 1
ATOM 2063 C C . VAL A 1 270 ? -7.764 -11.193 25.355 1.00 80.00 270 VAL A C 1
ATOM 2065 O O . VAL A 1 270 ? -6.685 -11.070 25.930 1.00 80.00 270 VAL A O 1
ATOM 2068 N N . THR A 1 271 ? -8.838 -11.638 26.003 1.00 76.38 271 THR A N 1
ATOM 2069 C CA . THR A 1 271 ? -8.869 -11.911 27.455 1.00 76.38 271 THR A CA 1
ATOM 2070 C C . THR A 1 271 ? -8.117 -13.173 27.885 1.00 76.38 271 THR A C 1
ATOM 2072 O O . THR A 1 271 ? -7.939 -13.404 29.090 1.00 76.38 271 THR A O 1
ATOM 2075 N N . ALA A 1 272 ? -7.679 -13.988 26.921 1.00 78.88 272 ALA A N 1
ATOM 2076 C CA . ALA A 1 272 ? -6.817 -15.145 27.148 1.00 78.88 272 ALA A CA 1
ATOM 2077 C C . ALA A 1 272 ? -5.436 -14.729 27.687 1.00 78.88 272 ALA A C 1
ATOM 2079 O O . ALA A 1 272 ? -4.874 -15.409 28.543 1.00 78.88 272 ALA A O 1
ATOM 2080 N N . ILE A 1 273 ? -4.921 -13.568 27.267 1.00 75.75 273 ILE A N 1
ATOM 2081 C CA . ILE A 1 273 ? -3.639 -13.043 27.742 1.00 75.75 273 ILE A CA 1
ATOM 2082 C C . ILE A 1 273 ? -3.863 -12.379 29.109 1.00 75.75 273 ILE A C 1
ATOM 2084 O O . ILE A 1 273 ? -4.526 -11.345 29.209 1.00 75.75 273 ILE A O 1
ATOM 2088 N N . LYS A 1 274 ? -3.333 -12.972 30.185 1.00 78.12 274 LYS A N 1
ATOM 2089 C CA . LYS A 1 274 ? -3.444 -12.440 31.557 1.00 78.12 274 LYS A CA 1
ATOM 2090 C C . LYS A 1 274 ? -2.327 -11.441 31.871 1.00 78.12 274 LYS A C 1
ATOM 2092 O O . LYS A 1 274 ? -1.284 -11.432 31.233 1.00 78.12 274 LYS A O 1
ATOM 2097 N N . GLY A 1 275 ? -2.552 -10.581 32.868 1.00 76.88 275 GLY A N 1
ATOM 2098 C CA . GLY A 1 275 ? -1.532 -9.642 33.358 1.00 76.88 275 GLY A CA 1
ATOM 2099 C C . GLY A 1 275 ? -1.295 -8.400 32.489 1.00 76.88 275 GLY A C 1
ATOM 2100 O O . GLY A 1 275 ? -0.451 -7.585 32.848 1.00 76.88 275 GLY A O 1
ATOM 2101 N N . GLN A 1 276 ? -2.075 -8.197 31.418 1.00 77.06 276 GLN A N 1
ATOM 2102 C CA . GLN A 1 276 ? -1.927 -7.061 30.488 1.00 77.06 276 GLN A CA 1
ATOM 2103 C C . GLN A 1 276 ? -1.920 -5.683 31.176 1.00 77.06 276 GLN A C 1
ATOM 2105 O O . GLN A 1 276 ? -1.305 -4.749 30.674 1.00 77.06 276 GLN A O 1
ATOM 2110 N N . GLN A 1 277 ? -2.599 -5.562 32.321 1.00 70.94 277 GLN A N 1
ATOM 2111 C CA . GLN A 1 277 ? -2.738 -4.330 33.108 1.00 70.94 277 GLN A CA 1
ATOM 2112 C C . GLN A 1 277 ? -2.103 -4.459 34.510 1.00 70.94 277 GLN A C 1
ATOM 2114 O O . GLN A 1 277 ? -2.523 -3.777 35.442 1.00 70.94 277 GLN A O 1
ATOM 2119 N N . SER A 1 278 ? -1.152 -5.383 34.709 1.00 75.44 278 SER A N 1
ATOM 2120 C CA . SER A 1 278 ? -0.561 -5.619 36.034 1.00 75.44 278 SER A CA 1
ATOM 2121 C C . SER A 1 278 ? 0.293 -4.432 36.498 1.00 75.44 278 SER A C 1
ATOM 2123 O O . SER A 1 278 ? 1.175 -3.971 35.789 1.00 75.44 278 SER A O 1
ATOM 2125 N N . SER A 1 279 ? 0.069 -3.931 37.711 1.00 61.25 279 SER A N 1
ATOM 2126 C CA . SER A 1 279 ? 0.790 -2.768 38.256 1.00 61.25 279 SER A CA 1
ATOM 2127 C C . SER A 1 279 ? 2.253 -3.052 38.640 1.00 61.25 279 SER A C 1
ATOM 2129 O O . SER A 1 279 ? 3.009 -2.121 38.896 1.00 61.25 279 SER A O 1
ATOM 2131 N N . GLY A 1 280 ? 2.676 -4.321 38.658 1.00 64.31 280 GLY A N 1
ATOM 2132 C CA . GLY A 1 280 ? 3.997 -4.772 39.121 1.00 64.31 280 GLY A CA 1
ATOM 2133 C C . GLY A 1 280 ? 5.113 -4.765 38.069 1.00 64.31 280 GLY A C 1
ATOM 2134 O O . GLY A 1 280 ? 5.991 -5.620 38.125 1.00 64.31 280 GLY A O 1
ATOM 2135 N N . GLY A 1 281 ? 5.063 -3.876 37.070 1.00 59.78 281 GLY A N 1
ATOM 2136 C CA . GLY A 1 281 ? 6.124 -3.734 36.055 1.00 59.78 281 GLY A CA 1
ATOM 2137 C C . GLY A 1 281 ? 6.150 -4.807 34.956 1.00 59.78 281 GLY A C 1
ATOM 2138 O O . GLY A 1 281 ? 6.992 -4.752 34.066 1.00 59.78 281 GLY A O 1
ATOM 2139 N N . ARG A 1 282 ? 5.206 -5.756 34.970 1.00 63.38 282 ARG A N 1
ATOM 2140 C CA . ARG A 1 282 ? 4.969 -6.746 33.904 1.00 63.38 282 ARG A CA 1
ATOM 2141 C C . ARG A 1 282 ? 3.798 -6.316 33.015 1.00 63.38 282 ARG A C 1
ATOM 2143 O O . ARG A 1 282 ? 2.856 -7.076 32.800 1.00 63.38 282 ARG A O 1
ATOM 2150 N N . THR A 1 283 ? 3.811 -5.068 32.557 1.00 73.12 283 THR A N 1
ATOM 2151 C CA . THR A 1 283 ? 2.819 -4.555 31.604 1.00 73.12 283 THR A CA 1
ATOM 2152 C C . THR A 1 283 ? 3.288 -4.758 30.175 1.00 73.12 283 THR A C 1
ATOM 2154 O O . THR A 1 283 ? 4.484 -4.829 29.887 1.00 73.12 283 THR A O 1
ATOM 2157 N N . MET A 1 284 ? 2.334 -4.835 29.251 1.00 78.69 284 MET A N 1
ATOM 2158 C CA . MET A 1 284 ? 2.674 -4.737 27.838 1.00 78.69 284 MET A CA 1
ATOM 2159 C C . MET A 1 284 ? 3.242 -3.338 27.546 1.00 78.69 284 MET A C 1
ATOM 2161 O O . MET A 1 284 ? 2.904 -2.362 28.217 1.00 78.69 284 MET A O 1
ATOM 2165 N N . THR A 1 285 ? 4.097 -3.229 26.527 1.00 81.81 285 THR A N 1
ATOM 2166 C CA . THR A 1 285 ? 4.596 -1.939 26.013 1.00 81.81 285 THR A CA 1
ATOM 2167 C C . THR A 1 285 ? 3.438 -1.019 25.574 1.00 81.81 285 THR A C 1
ATOM 2169 O O . THR A 1 285 ? 2.274 -1.399 25.630 1.00 81.81 285 THR A O 1
ATOM 2172 N N . SER A 1 286 ? 3.663 0.229 25.163 1.00 82.25 286 SER A N 1
ATOM 2173 C CA . SER A 1 286 ? 2.535 1.023 24.639 1.00 82.25 286 SER A CA 1
ATOM 2174 C C . SER A 1 286 ? 2.096 0.502 23.256 1.00 82.25 286 SER A C 1
ATOM 2176 O O . SER A 1 286 ? 2.958 0.044 22.499 1.00 82.25 286 SER A O 1
ATOM 2178 N N . PRO A 1 287 ? 0.805 0.606 22.871 1.00 84.69 287 PRO A N 1
ATOM 2179 C CA . PRO A 1 287 ? 0.345 0.234 21.527 1.00 84.69 287 PRO A CA 1
ATOM 2180 C C . PRO A 1 287 ? 1.174 0.885 20.414 1.00 84.69 287 PRO A C 1
ATOM 2182 O O . PRO A 1 287 ? 1.644 0.203 19.510 1.00 84.69 287 PRO A O 1
ATOM 2185 N N . ALA A 1 288 ? 1.478 2.179 20.556 1.00 81.75 288 ALA A N 1
ATOM 2186 C CA . ALA A 1 288 ? 2.301 2.927 19.605 1.00 81.75 288 ALA A CA 1
ATOM 2187 C C . ALA A 1 288 ? 3.722 2.355 19.413 1.00 81.75 288 ALA A C 1
ATOM 2189 O O . ALA A 1 288 ? 4.300 2.532 18.351 1.00 81.75 288 ALA A O 1
ATOM 2190 N N . LYS A 1 289 ? 4.296 1.667 20.413 1.00 82.25 289 LYS A N 1
ATOM 2191 C CA . LYS A 1 289 ? 5.602 0.994 20.280 1.00 82.25 289 LYS A CA 1
ATOM 2192 C C . LYS A 1 289 ? 5.507 -0.393 19.639 1.00 82.25 289 LYS A C 1
ATOM 2194 O O . LYS A 1 289 ? 6.533 -0.918 19.225 1.00 82.25 289 LYS A O 1
ATOM 2199 N N . ARG A 1 290 ? 4.323 -1.018 19.629 1.00 84.69 290 ARG A N 1
ATOM 2200 C CA . ARG A 1 290 ? 4.117 -2.374 19.090 1.00 84.69 290 ARG A CA 1
ATOM 2201 C C . ARG A 1 290 ? 3.641 -2.401 17.647 1.00 84.69 290 ARG A C 1
ATOM 2203 O O . ARG A 1 290 ? 3.821 -3.420 16.991 1.00 84.69 290 ARG A O 1
ATOM 2210 N N . ARG A 1 291 ? 2.963 -1.352 17.184 1.00 83.06 291 ARG A N 1
ATOM 2211 C CA . ARG A 1 291 ? 2.420 -1.328 15.825 1.00 83.06 291 ARG A CA 1
ATOM 2212 C C . ARG A 1 291 ? 3.577 -1.302 14.816 1.00 83.06 291 ARG A C 1
ATOM 2214 O O . ARG A 1 291 ? 4.485 -0.489 14.994 1.00 83.06 291 ARG A O 1
ATOM 2221 N N . PRO A 1 292 ? 3.575 -2.202 13.817 1.00 62.56 292 PRO A N 1
ATOM 2222 C CA . PRO A 1 292 ? 4.618 -2.243 12.803 1.00 62.56 292 PRO A CA 1
ATOM 2223 C C . PRO A 1 292 ? 4.536 -0.959 11.973 1.00 62.56 292 PRO A C 1
ATOM 2225 O O . PRO A 1 292 ? 3.456 -0.608 11.495 1.00 62.56 292 PRO A O 1
ATOM 2228 N N . MET A 1 293 ? 5.657 -0.245 11.880 1.00 55.31 293 MET A N 1
ATOM 2229 C CA . MET A 1 293 ? 5.838 0.842 10.916 1.00 55.31 293 MET A CA 1
ATOM 2230 C C . MET A 1 293 ? 6.115 0.274 9.532 1.00 55.31 293 MET A C 1
ATOM 2232 O O . MET A 1 293 ? 6.900 -0.699 9.466 1.00 55.31 293 MET A O 1
#

Radius of gyration: 27.82 Å; chains: 1; bounding box: 57×45×79 Å